Protein AF-A0A350W463-F1 (afdb_monomer)

Structure (mmCIF, N/CA/C/O backbone):
data_AF-A0A350W463-F1
#
_entry.id   AF-A0A350W463-F1
#
loop_
_atom_site.group_PDB
_atom_site.id
_atom_site.type_symbol
_atom_site.label_atom_id
_atom_site.label_alt_id
_atom_site.label_comp_id
_atom_site.label_asym_id
_atom_site.label_entity_id
_atom_site.label_seq_id
_atom_site.pdbx_PDB_ins_code
_atom_site.Cartn_x
_atom_site.Cartn_y
_atom_site.Cartn_z
_atom_site.occupancy
_atom_site.B_iso_or_equiv
_atom_site.auth_seq_id
_atom_site.auth_comp_id
_atom_site.auth_asym_id
_atom_site.auth_atom_id
_atom_site.pdbx_PDB_model_num
ATOM 1 N N . MET A 1 1 ? 9.631 -6.126 -35.928 1.00 53.59 1 MET A N 1
ATOM 2 C CA . MET A 1 1 ? 10.387 -6.305 -34.656 1.00 53.59 1 MET A CA 1
ATOM 3 C C . MET A 1 1 ? 10.051 -5.297 -33.537 1.00 53.59 1 MET A C 1
ATOM 5 O O . MET A 1 1 ? 10.215 -5.651 -32.375 1.00 53.59 1 MET A O 1
ATOM 9 N N . LYS A 1 2 ? 9.559 -4.076 -33.828 1.00 54.28 2 LYS A N 1
ATOM 10 C CA . LYS A 1 2 ? 9.223 -3.052 -32.805 1.00 54.28 2 LYS A CA 1
ATOM 11 C C . LYS A 1 2 ? 7.975 -3.378 -31.958 1.00 54.28 2 LYS A C 1
ATOM 13 O O . LYS A 1 2 ? 7.965 -3.090 -30.768 1.00 54.28 2 LYS A O 1
ATOM 18 N N . PHE A 1 3 ? 6.987 -4.074 -32.527 1.00 59.56 3 PHE A N 1
ATOM 19 C CA . PHE A 1 3 ? 5.720 -4.408 -31.855 1.00 59.56 3 PHE A CA 1
ATOM 20 C C . PHE A 1 3 ? 5.903 -5.269 -30.588 1.00 59.56 3 PHE A C 1
ATOM 22 O O . PHE A 1 3 ? 5.346 -4.968 -29.538 1.00 59.56 3 PHE A O 1
ATOM 29 N N . LYS A 1 4 ? 6.794 -6.276 -30.633 1.00 61.56 4 LYS A N 1
ATOM 30 C CA . LYS A 1 4 ? 7.110 -7.138 -29.474 1.00 61.56 4 LYS A CA 1
ATOM 31 C C . LYS A 1 4 ? 7.762 -6.375 -28.306 1.00 61.56 4 LYS A C 1
ATOM 33 O O . LYS A 1 4 ? 7.602 -6.783 -27.160 1.00 61.56 4 LYS A O 1
ATOM 38 N N . LYS A 1 5 ? 8.484 -5.275 -28.576 1.00 66.38 5 LYS A N 1
ATOM 39 C CA . LYS A 1 5 ? 9.151 -4.464 -27.537 1.00 66.38 5 LYS A CA 1
ATOM 40 C C . LYS A 1 5 ? 8.174 -3.582 -26.751 1.00 66.38 5 LYS A C 1
ATOM 42 O O . LYS A 1 5 ? 8.445 -3.314 -25.590 1.00 66.38 5 LYS A O 1
ATOM 47 N N . ILE A 1 6 ? 7.057 -3.179 -27.361 1.00 74.06 6 ILE A N 1
ATOM 48 C CA . ILE A 1 6 ? 6.005 -2.362 -26.727 1.00 74.06 6 ILE A CA 1
ATOM 49 C C . ILE A 1 6 ? 4.960 -3.254 -26.046 1.00 74.06 6 ILE A C 1
ATOM 51 O O . ILE A 1 6 ? 4.508 -2.953 -24.945 1.00 74.06 6 ILE A O 1
ATOM 55 N N . LEU A 1 7 ? 4.638 -4.399 -26.656 1.00 80.06 7 LEU A N 1
ATOM 56 C CA . LEU A 1 7 ? 3.641 -5.335 -26.135 1.00 80.06 7 LEU A CA 1
ATOM 57 C C . LEU A 1 7 ? 3.996 -5.861 -24.735 1.00 80.06 7 LEU A C 1
ATOM 59 O O . LEU A 1 7 ? 3.122 -6.002 -23.886 1.00 80.06 7 LEU A O 1
ATOM 63 N N . LYS A 1 8 ? 5.284 -6.114 -24.470 1.00 81.19 8 LYS A N 1
ATOM 64 C CA . LYS A 1 8 ? 5.739 -6.613 -23.167 1.00 81.19 8 LYS A CA 1
ATOM 65 C C . LYS A 1 8 ? 5.450 -5.619 -22.023 1.00 81.19 8 LYS A C 1
ATOM 67 O O . LYS A 1 8 ? 4.806 -6.042 -21.069 1.00 81.19 8 LYS A O 1
ATOM 72 N N . PRO A 1 9 ? 5.877 -4.340 -22.076 1.00 83.12 9 PRO A N 1
ATOM 73 C CA . PRO A 1 9 ? 5.477 -3.334 -21.094 1.00 83.12 9 PRO A CA 1
ATOM 74 C C . PRO A 1 9 ? 3.967 -3.247 -20.890 1.00 83.12 9 PRO A C 1
ATOM 76 O O . PRO A 1 9 ? 3.518 -3.268 -19.751 1.00 83.12 9 PRO A O 1
ATOM 79 N N . VAL A 1 10 ? 3.188 -3.222 -21.976 1.00 85.94 10 VAL A N 1
ATOM 80 C CA . VAL A 1 10 ? 1.722 -3.114 -21.910 1.00 85.94 10 VAL A CA 1
ATOM 81 C C . VAL A 1 10 ? 1.110 -4.273 -21.121 1.00 85.94 10 VAL A C 1
ATOM 83 O O . VAL A 1 10 ? 0.356 -4.033 -20.183 1.00 85.94 10 VAL A O 1
ATOM 86 N N . ILE A 1 11 ? 1.483 -5.516 -21.440 1.00 88.19 11 ILE A N 1
ATOM 87 C CA . ILE A 1 11 ? 0.997 -6.699 -20.713 1.00 88.19 11 ILE A CA 1
ATOM 88 C C . ILE A 1 11 ? 1.392 -6.622 -19.236 1.00 88.19 11 ILE A C 1
ATOM 90 O O . ILE A 1 11 ? 0.573 -6.905 -18.370 1.00 88.19 11 ILE A O 1
ATOM 94 N N . VAL A 1 12 ? 2.624 -6.204 -18.933 1.00 87.56 12 VAL A N 1
ATOM 95 C CA . VAL A 1 12 ? 3.088 -6.082 -17.544 1.00 87.56 12 VAL A CA 1
ATOM 96 C C . VAL A 1 12 ? 2.267 -5.053 -16.776 1.00 87.56 12 VAL A C 1
ATOM 98 O O . VAL A 1 12 ? 1.846 -5.354 -15.665 1.00 87.56 12 VAL A O 1
ATOM 101 N N . TYR A 1 13 ? 1.996 -3.880 -17.353 1.00 88.00 13 TYR A N 1
ATOM 102 C CA . TYR A 1 13 ? 1.162 -2.876 -16.693 1.00 88.00 13 TYR A CA 1
ATOM 103 C C . TYR A 1 13 ? -0.266 -3.374 -16.476 1.00 88.00 13 TYR A C 1
ATOM 105 O O . TYR A 1 13 ? -0.760 -3.246 -15.363 1.00 88.00 13 TYR A O 1
ATOM 113 N N . ILE A 1 14 ? -0.891 -4.017 -17.468 1.00 89.56 14 ILE A N 1
ATOM 114 C CA . ILE A 1 14 ? -2.235 -4.600 -17.312 1.00 89.56 14 ILE A CA 1
ATOM 115 C C . ILE A 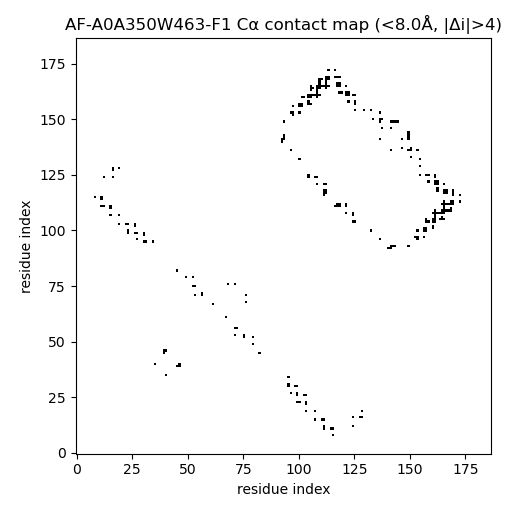1 14 ? -2.249 -5.637 -16.181 1.00 89.56 14 ILE A C 1
ATOM 117 O O . ILE A 1 14 ? -3.077 -5.550 -15.274 1.00 89.56 14 ILE A O 1
ATOM 121 N N . SER A 1 15 ? -1.306 -6.583 -16.186 1.00 88.56 15 SER A N 1
ATOM 122 C CA . SER A 1 15 ? -1.225 -7.624 -15.156 1.00 88.56 15 SER A CA 1
ATOM 123 C C . SER A 1 15 ? -0.967 -7.047 -13.764 1.00 88.56 15 SER A C 1
ATOM 125 O O . SER A 1 15 ? -1.572 -7.493 -12.793 1.00 88.56 15 SER A O 1
ATOM 127 N N . VAL A 1 16 ? -0.094 -6.043 -13.653 1.00 87.81 16 VAL A N 1
ATOM 128 C CA . VAL A 1 16 ? 0.221 -5.379 -12.380 1.00 87.81 16 VAL A CA 1
ATOM 129 C C . VAL A 1 16 ? -0.957 -4.545 -11.886 1.00 87.81 16 VAL A C 1
ATOM 131 O O . VAL A 1 16 ? -1.202 -4.521 -10.685 1.00 87.81 16 VAL A O 1
ATOM 134 N N . THR A 1 17 ? -1.727 -3.917 -12.775 1.00 86.31 17 THR A N 1
ATOM 135 C CA . THR A 1 17 ? -2.966 -3.222 -12.409 1.00 86.31 17 THR A CA 1
ATOM 136 C C . THR A 1 17 ? -3.995 -4.204 -11.856 1.00 86.31 17 THR A C 1
ATOM 138 O O . THR A 1 17 ? -4.508 -3.967 -10.766 1.00 86.31 17 THR A O 1
ATOM 141 N N . ILE A 1 18 ? -4.245 -5.330 -12.540 1.00 89.00 18 ILE A N 1
ATOM 142 C CA . ILE A 1 18 ? -5.157 -6.385 -12.055 1.00 89.00 18 ILE A CA 1
ATOM 143 C C . ILE A 1 18 ? -4.688 -6.909 -10.694 1.00 89.00 18 ILE A C 1
ATOM 145 O O . ILE A 1 18 ? -5.474 -6.980 -9.754 1.00 89.00 18 ILE A O 1
ATOM 149 N N . PHE A 1 19 ? -3.398 -7.219 -10.559 1.00 89.75 19 PHE A N 1
ATOM 150 C CA . PHE A 1 19 ? -2.819 -7.652 -9.288 1.00 89.75 19 PHE A CA 1
ATOM 151 C C . PHE A 1 19 ? -2.959 -6.587 -8.191 1.00 89.75 19 PHE A C 1
ATOM 153 O O . PHE A 1 19 ? -3.269 -6.918 -7.049 1.00 89.75 19 PHE A O 1
ATOM 160 N N . GLY A 1 20 ? -2.800 -5.309 -8.541 1.00 86.62 20 GLY A N 1
ATOM 161 C CA . GLY A 1 20 ? -2.970 -4.173 -7.643 1.00 86.62 20 GLY A CA 1
ATOM 162 C C . GLY A 1 20 ? -4.341 -4.135 -6.972 1.00 86.62 20 GLY A C 1
ATOM 163 O O . GLY A 1 20 ? -4.404 -3.854 -5.778 1.00 86.62 20 GLY A O 1
ATOM 164 N N . TYR A 1 21 ? -5.417 -4.496 -7.681 1.00 84.62 21 TYR A N 1
ATOM 165 C CA . TYR A 1 21 ? -6.760 -4.581 -7.092 1.00 84.62 21 TYR A CA 1
ATOM 166 C C . TYR A 1 21 ? -6.832 -5.588 -5.939 1.00 84.62 21 TYR A C 1
ATOM 168 O O . TYR A 1 21 ? -7.334 -5.256 -4.868 1.00 84.62 21 TYR A O 1
ATOM 176 N N . PHE A 1 22 ? -6.295 -6.795 -6.130 1.00 88.38 22 PHE A N 1
ATOM 177 C CA . PHE A 1 22 ? -6.261 -7.815 -5.076 1.00 88.38 22 PHE A CA 1
ATOM 178 C C . PHE A 1 22 ? -5.310 -7.426 -3.944 1.00 88.38 22 PHE A C 1
ATOM 180 O O . PHE A 1 22 ? -5.603 -7.636 -2.765 1.00 88.38 22 PHE A O 1
ATOM 187 N N . LEU A 1 23 ? -4.173 -6.830 -4.305 1.00 89.25 23 LEU A N 1
ATOM 188 C CA . LEU A 1 23 ? -3.148 -6.445 -3.352 1.00 89.25 23 LEU A CA 1
ATOM 189 C C . LEU A 1 23 ? -3.644 -5.364 -2.392 1.00 89.25 23 LEU A C 1
ATOM 191 O O . LEU A 1 23 ? -3.335 -5.453 -1.211 1.00 89.25 23 LEU A O 1
ATOM 195 N N . PHE A 1 24 ? -4.442 -4.404 -2.864 1.00 84.12 24 PHE A N 1
ATOM 196 C CA . PHE A 1 24 ? -5.035 -3.364 -2.022 1.00 84.12 24 PHE A CA 1
ATOM 197 C C . PHE A 1 24 ? -5.856 -3.936 -0.863 1.00 84.12 24 PHE A C 1
ATOM 199 O O . PHE A 1 24 ? -5.718 -3.484 0.271 1.00 84.12 24 PHE A O 1
ATOM 206 N N . SER A 1 25 ? -6.696 -4.941 -1.121 1.00 82.75 25 SER A N 1
ATOM 207 C CA . SER A 1 25 ? -7.478 -5.592 -0.063 1.00 82.75 25 SER A CA 1
ATOM 208 C C . SER A 1 25 ? -6.581 -6.341 0.923 1.00 82.75 25 SER A C 1
ATOM 210 O O . SER A 1 25 ? -6.798 -6.268 2.133 1.00 82.75 25 SER A O 1
ATOM 212 N N . ALA A 1 26 ? -5.551 -7.028 0.420 1.00 86.94 26 ALA A N 1
ATOM 213 C CA . ALA A 1 26 ? -4.617 -7.782 1.251 1.00 86.94 26 ALA A CA 1
ATOM 214 C C . ALA A 1 26 ? -3.762 -6.868 2.145 1.00 86.94 26 ALA A C 1
ATOM 216 O O . ALA A 1 26 ? -3.629 -7.122 3.342 1.00 86.94 26 ALA A O 1
ATOM 217 N N . THR A 1 27 ? -3.210 -5.784 1.595 1.00 87.69 27 THR A N 1
ATOM 218 C CA . THR A 1 27 ? -2.416 -4.807 2.355 1.00 87.69 27 THR A CA 1
ATOM 219 C C . THR A 1 27 ? -3.279 -4.049 3.349 1.00 87.69 27 THR A C 1
ATOM 221 O O . THR A 1 27 ? -2.844 -3.853 4.482 1.00 87.69 27 THR A O 1
ATOM 224 N N . TRP A 1 28 ? -4.511 -3.695 2.973 1.00 84.75 28 TRP A N 1
ATOM 225 C CA . TRP A 1 28 ? -5.471 -3.081 3.884 1.00 84.75 28 TRP A CA 1
ATOM 226 C C . TRP A 1 28 ? -5.762 -3.988 5.080 1.00 84.75 28 TRP A C 1
ATOM 228 O O . TRP A 1 28 ? -5.611 -3.556 6.224 1.00 84.75 28 TRP A O 1
ATOM 238 N N . GLY A 1 29 ? -6.116 -5.253 4.831 1.00 82.56 29 GLY A N 1
ATOM 239 C CA . GLY A 1 29 ? -6.389 -6.233 5.883 1.00 82.56 29 GLY A CA 1
ATOM 240 C C . GLY A 1 29 ? -5.173 -6.491 6.773 1.00 82.56 29 GLY A C 1
ATOM 241 O O . GLY A 1 29 ? -5.291 -6.461 7.997 1.00 82.56 29 GLY A O 1
ATOM 242 N N . GLY A 1 30 ? -3.992 -6.668 6.174 1.00 85.31 30 GLY A N 1
ATOM 243 C CA . GLY A 1 30 ? -2.751 -6.918 6.908 1.00 85.31 30 GLY A CA 1
ATOM 244 C C . GLY A 1 30 ? -2.326 -5.741 7.788 1.00 85.31 30 GLY A C 1
ATOM 245 O O . GLY A 1 30 ? -2.071 -5.919 8.977 1.00 85.31 30 GLY A O 1
ATOM 246 N N . ILE A 1 31 ? -2.287 -4.526 7.235 1.00 84.56 31 ILE A N 1
ATOM 247 C CA . ILE A 1 31 ? -1.849 -3.329 7.970 1.00 84.56 31 ILE A CA 1
ATOM 248 C C . ILE A 1 31 ? -2.868 -2.958 9.046 1.00 84.56 31 ILE A C 1
ATOM 250 O O . ILE A 1 31 ? -2.478 -2.697 10.184 1.00 84.56 31 ILE A O 1
ATOM 254 N N . SER A 1 32 ? -4.162 -3.003 8.726 1.00 80.25 32 SER A N 1
ATOM 255 C CA . SER A 1 32 ? -5.219 -2.782 9.717 1.00 80.25 32 SER A CA 1
ATOM 256 C C . SER A 1 32 ? -5.141 -3.813 10.840 1.00 80.25 32 SER A C 1
ATOM 258 O O . SER A 1 32 ? -5.154 -3.441 12.009 1.00 80.25 32 SER A O 1
ATOM 260 N N . GLY A 1 33 ? -4.968 -5.094 10.504 1.00 80.94 33 GLY A N 1
ATOM 261 C CA . GLY A 1 33 ? -4.834 -6.177 11.477 1.00 80.94 33 GLY A CA 1
ATOM 262 C C . GLY A 1 33 ? -3.654 -5.979 12.429 1.00 80.94 33 GLY A C 1
ATOM 263 O O . GLY A 1 33 ? -3.830 -6.064 13.642 1.00 80.94 33 GLY A O 1
ATOM 264 N N . ILE A 1 34 ? -2.473 -5.629 11.906 1.00 83.44 34 ILE A N 1
ATOM 265 C CA . ILE A 1 34 ? -1.276 -5.359 12.722 1.00 83.44 34 ILE A CA 1
ATOM 266 C C . ILE A 1 34 ? -1.499 -4.156 13.648 1.00 83.44 34 ILE A C 1
ATOM 268 O O . ILE A 1 34 ? -1.150 -4.202 14.831 1.00 83.44 34 ILE A O 1
ATOM 272 N N . ILE A 1 35 ? -2.085 -3.075 13.131 1.00 78.69 35 ILE A N 1
ATOM 273 C CA . ILE A 1 35 ? -2.303 -1.848 13.905 1.00 78.69 35 ILE A CA 1
ATOM 274 C C . ILE A 1 35 ? -3.360 -2.070 14.986 1.00 78.69 35 ILE A C 1
ATOM 276 O O . ILE A 1 35 ? -3.157 -1.651 16.127 1.00 78.69 35 ILE A O 1
ATOM 280 N N . PHE A 1 36 ? -4.448 -2.772 14.670 1.00 76.69 36 PHE A N 1
ATOM 281 C CA . PHE A 1 36 ? -5.466 -3.130 15.650 1.00 76.69 36 PHE A CA 1
ATOM 282 C C . PHE A 1 36 ? -4.924 -4.079 16.706 1.00 76.69 36 PHE A C 1
ATOM 284 O O . PHE A 1 36 ? -5.094 -3.791 17.888 1.00 76.69 36 PHE A O 1
ATOM 291 N N . ALA A 1 37 ? -4.199 -5.130 16.321 1.00 74.06 37 ALA A N 1
ATOM 292 C CA . ALA A 1 37 ? -3.551 -6.015 17.281 1.00 74.06 37 ALA A CA 1
ATOM 293 C C . ALA A 1 37 ? -2.647 -5.218 18.235 1.00 74.06 37 ALA A C 1
ATOM 295 O O . ALA A 1 37 ? -2.775 -5.345 19.446 1.00 74.06 37 ALA A O 1
ATOM 296 N N . SER A 1 38 ? -1.813 -4.313 17.717 1.00 75.62 38 SER A N 1
ATOM 297 C CA . SER A 1 38 ? -0.921 -3.482 18.537 1.00 75.62 38 SER A CA 1
ATOM 298 C C . SER A 1 38 ? -1.667 -2.507 19.462 1.00 75.62 38 SER A C 1
ATOM 300 O O . SER A 1 38 ? -1.309 -2.360 20.634 1.00 75.62 38 SER A O 1
ATOM 302 N N . LYS A 1 39 ? -2.725 -1.847 18.971 1.00 70.81 39 LYS A N 1
ATOM 303 C CA . LYS A 1 39 ? -3.467 -0.827 19.731 1.00 70.81 39 LYS A CA 1
ATOM 304 C C . LYS A 1 39 ? -4.394 -1.446 20.780 1.00 70.81 39 LYS A C 1
ATOM 306 O O . LYS A 1 39 ? -4.414 -0.986 21.918 1.00 70.81 39 LYS A O 1
ATOM 311 N N . PHE A 1 40 ? -5.115 -2.508 20.424 1.00 68.31 40 PHE A N 1
ATOM 312 C CA . PHE A 1 40 ? -6.015 -3.210 21.339 1.00 68.31 40 PHE A CA 1
ATOM 313 C C . PHE A 1 40 ? -5.269 -4.085 22.342 1.00 68.31 40 PHE A C 1
ATOM 315 O O . PHE A 1 40 ? -5.719 -4.203 23.478 1.00 68.31 40 PHE A O 1
ATOM 322 N N . HIS A 1 41 ? -4.105 -4.637 21.983 1.00 64.56 41 HIS A N 1
ATOM 323 C CA . HIS A 1 41 ? -3.294 -5.391 22.938 1.00 64.56 41 HIS A CA 1
ATOM 324 C C . HIS A 1 41 ? -2.751 -4.515 24.078 1.00 64.56 41 HIS A C 1
ATOM 326 O O . HIS A 1 41 ? -2.569 -4.987 25.194 1.00 64.56 41 HIS A O 1
ATOM 332 N N . ARG A 1 42 ? -2.511 -3.227 23.817 1.00 63.62 42 ARG A N 1
ATOM 333 C CA . ARG A 1 42 ? -1.996 -2.281 24.819 1.00 63.62 42 ARG A CA 1
ATOM 334 C C . ARG A 1 42 ? -3.082 -1.636 25.680 1.00 63.62 42 ARG A C 1
ATOM 336 O O . ARG A 1 42 ? -2.754 -1.034 26.699 1.00 63.62 42 ARG A O 1
ATOM 343 N N . ASN A 1 43 ? -4.353 -1.746 25.295 1.00 65.94 43 ASN A N 1
ATOM 344 C CA . ASN A 1 43 ? -5.459 -1.212 26.080 1.00 65.94 43 ASN A CA 1
ATOM 345 C C . ASN A 1 43 ? -5.908 -2.257 27.115 1.00 65.94 43 ASN A C 1
ATOM 347 O O . ASN A 1 43 ? -6.750 -3.112 26.841 1.00 65.94 43 ASN A O 1
ATOM 351 N N . SER A 1 44 ? -5.312 -2.188 28.309 1.00 67.50 44 SER A N 1
ATOM 352 C CA . SER A 1 44 ? -5.591 -3.120 29.409 1.00 67.50 44 SER A CA 1
ATOM 353 C C . SER A 1 44 ? -7.043 -3.054 29.897 1.00 67.50 44 SER A C 1
ATOM 355 O O . SER A 1 44 ? -7.559 -4.050 30.398 1.00 67.50 44 SER A O 1
ATOM 357 N N . GLU A 1 45 ? -7.718 -1.919 29.720 1.00 69.62 45 GLU A N 1
ATOM 358 C CA . GLU A 1 45 ? -9.127 -1.730 30.065 1.00 69.62 45 GLU A CA 1
ATOM 359 C C . GLU A 1 45 ? -10.033 -2.439 29.052 1.00 69.62 45 GLU A C 1
ATOM 361 O O . GLU A 1 45 ? -10.843 -3.276 29.442 1.00 69.62 45 GLU A O 1
ATOM 366 N N . TYR A 1 46 ? -9.785 -2.250 27.753 1.00 69.06 46 TYR A N 1
ATOM 367 C CA . TYR A 1 46 ? -10.463 -2.988 26.679 1.00 69.06 46 TYR A CA 1
ATOM 368 C C . TYR A 1 46 ? -10.259 -4.504 26.800 1.00 69.06 46 TYR A C 1
ATOM 370 O O . TYR A 1 46 ? -11.211 -5.274 26.676 1.00 69.06 46 TYR A O 1
ATOM 378 N N . GLN A 1 47 ? -9.034 -4.951 27.097 1.00 68.69 47 GLN A N 1
ATOM 379 C CA . GLN A 1 47 ? -8.757 -6.369 27.331 1.00 68.69 47 GLN A CA 1
ATOM 380 C C . GLN A 1 47 ? -9.510 -6.911 28.544 1.00 68.69 47 GLN A C 1
ATOM 382 O O . GLN A 1 47 ? -10.060 -8.005 28.465 1.00 68.69 47 GLN A O 1
ATOM 387 N N . LYS A 1 48 ? -9.563 -6.165 29.653 1.00 71.69 48 LYS A N 1
ATOM 388 C CA . LYS A 1 48 ? -10.311 -6.570 30.850 1.00 71.69 48 LYS A CA 1
ATOM 389 C C . LYS A 1 48 ? -11.812 -6.615 30.593 1.00 71.69 48 LYS A C 1
ATOM 391 O O . LYS A 1 48 ? -12.459 -7.549 31.058 1.00 71.69 48 LYS A O 1
ATOM 396 N N . GLU A 1 49 ? -12.366 -5.657 29.857 1.00 67.69 49 GLU A N 1
ATOM 397 C CA . GLU A 1 49 ? -13.793 -5.623 29.533 1.00 67.69 49 GLU A CA 1
ATOM 398 C C . GLU A 1 49 ? -14.199 -6.739 28.575 1.00 67.69 49 GLU A C 1
ATOM 400 O O . GLU A 1 49 ? -15.188 -7.426 28.836 1.00 67.69 49 GLU A O 1
ATOM 405 N N . ILE A 1 50 ? -13.407 -6.983 27.526 1.00 71.06 50 ILE A N 1
ATOM 406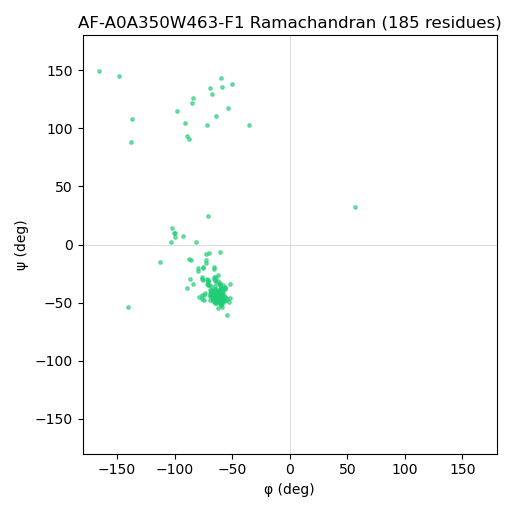 C CA . ILE A 1 50 ? -13.621 -8.117 26.624 1.00 71.06 50 ILE A CA 1
ATOM 407 C C . ILE A 1 50 ? -13.432 -9.434 27.366 1.00 71.06 50 ILE A C 1
ATOM 409 O O . ILE A 1 50 ? -14.281 -10.310 27.262 1.00 71.06 50 ILE A O 1
ATOM 413 N N . HIS A 1 51 ? -12.375 -9.577 28.164 1.00 69.50 51 HIS A N 1
ATOM 414 C CA . HIS A 1 51 ? -12.145 -10.797 28.931 1.00 69.50 51 HIS A CA 1
ATOM 415 C C . HIS A 1 51 ? -13.266 -11.044 29.946 1.00 69.50 51 HIS A C 1
ATOM 417 O O . HIS A 1 51 ? -13.707 -12.177 30.088 1.00 69.50 51 HIS A O 1
ATOM 423 N N . LYS A 1 52 ? -13.791 -10.005 30.607 1.00 68.88 52 LYS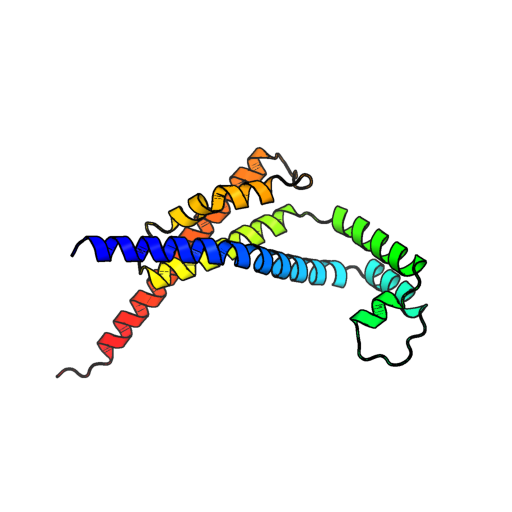 A N 1
ATOM 424 C CA . LYS A 1 52 ? -14.943 -10.115 31.515 1.00 68.88 52 LYS A CA 1
ATOM 425 C C . LYS A 1 52 ? -16.222 -10.508 30.771 1.00 68.88 52 LYS A C 1
ATOM 427 O O . LYS A 1 52 ? -16.976 -11.324 31.287 1.00 68.88 52 LYS A O 1
ATOM 432 N N . ALA A 1 53 ? -16.447 -9.951 29.581 1.00 66.00 53 ALA A N 1
ATOM 433 C CA . ALA A 1 53 ? -17.597 -10.263 28.734 1.00 66.00 53 ALA A CA 1
ATOM 434 C C . ALA A 1 53 ? -17.516 -11.672 28.116 1.00 66.00 53 ALA A C 1
ATOM 436 O O . ALA A 1 53 ? -18.530 -12.329 27.925 1.00 66.00 53 ALA A O 1
ATOM 437 N N . ILE A 1 54 ? -16.309 -12.157 27.832 1.00 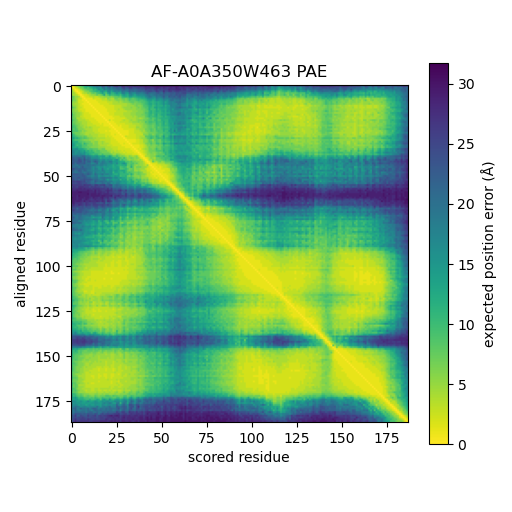68.25 54 ILE A N 1
ATOM 438 C CA . ILE A 1 54 ? -16.062 -13.505 27.313 1.00 68.25 54 ILE A CA 1
ATOM 439 C C . ILE A 1 54 ? -16.141 -14.530 28.449 1.00 68.25 54 ILE A C 1
ATOM 441 O O . ILE A 1 54 ? -16.808 -15.542 28.298 1.00 68.25 54 ILE A O 1
ATOM 445 N N . LYS A 1 55 ? -15.532 -14.261 29.609 1.00 65.12 55 LYS A N 1
ATOM 446 C CA . LYS A 1 55 ? -15.498 -15.175 30.764 1.00 65.12 55 LYS A CA 1
ATOM 447 C C . LYS A 1 55 ? -16.872 -15.419 31.403 1.00 65.12 55 LYS A C 1
ATOM 449 O O . LYS A 1 55 ? -17.030 -16.401 32.115 1.00 65.12 55 LYS A O 1
ATOM 454 N N . SER A 1 56 ? -17.858 -14.549 31.165 1.00 58.41 56 SER A N 1
ATOM 455 C CA . SER A 1 56 ? -19.254 -14.796 31.560 1.00 58.41 56 SER A CA 1
ATOM 456 C C . SER A 1 56 ? -19.959 -15.858 30.712 1.00 58.41 56 SER A C 1
ATOM 458 O O . SER A 1 56 ? -21.077 -16.240 31.040 1.00 58.41 56 SER A O 1
ATOM 460 N N . VAL A 1 57 ? -19.333 -16.321 29.630 1.00 62.25 57 VAL A N 1
ATOM 461 C CA . VAL A 1 57 ? -19.804 -17.450 28.831 1.00 62.25 57 VAL A CA 1
ATOM 462 C C . VAL A 1 57 ? -19.027 -18.680 29.303 1.00 62.25 57 VAL A C 1
ATOM 464 O O . VAL A 1 57 ? -17.802 -18.716 29.186 1.00 62.25 57 VAL A O 1
ATOM 467 N N . GLU A 1 58 ? -19.709 -19.665 29.893 1.00 59.03 58 GLU A N 1
ATOM 468 C CA . GLU A 1 58 ? -19.096 -20.966 30.185 1.00 59.03 58 GLU A CA 1
ATOM 469 C C . GLU A 1 58 ? -18.723 -21.630 28.856 1.00 59.03 58 GLU A C 1
ATOM 471 O O . GLU A 1 58 ? -19.587 -21.989 28.056 1.00 59.03 58 GLU A O 1
ATOM 476 N N . TYR A 1 59 ? -17.423 -21.742 28.585 1.00 58.06 59 TYR A N 1
ATOM 477 C CA . TYR A 1 59 ? -16.929 -22.421 27.395 1.00 58.06 59 TYR A CA 1
ATOM 478 C C . TYR A 1 59 ? -16.683 -23.890 27.719 1.00 58.06 59 TYR A C 1
ATOM 480 O O . TYR A 1 59 ? -15.688 -24.229 28.356 1.00 58.06 59 TYR A O 1
ATOM 488 N N . GLU A 1 60 ? -17.576 -24.762 27.256 1.00 52.75 60 GLU A N 1
ATOM 489 C CA . GLU A 1 60 ? -17.224 -26.162 27.023 1.00 52.75 60 GLU A CA 1
ATOM 490 C C . GLU A 1 60 ? -16.252 -26.233 25.835 1.00 52.75 60 GLU A C 1
ATOM 492 O O . GLU A 1 60 ? -16.463 -25.566 24.818 1.00 52.75 60 GLU A O 1
ATOM 497 N N . ASP A 1 61 ? -15.182 -27.018 25.996 1.00 52.59 61 ASP A N 1
ATOM 498 C CA . ASP A 1 61 ? -14.123 -27.300 25.017 1.00 52.59 61 ASP A CA 1
ATOM 499 C C . ASP A 1 61 ? -14.644 -27.363 23.571 1.00 52.59 61 ASP A C 1
ATOM 501 O O . ASP A 1 61 ? -15.225 -28.362 23.141 1.00 52.59 61 ASP A O 1
ATOM 505 N N . LEU A 1 62 ? -14.422 -26.310 22.777 1.00 50.16 62 LEU A N 1
ATOM 506 C CA . LEU A 1 62 ? -14.832 -26.294 21.373 1.00 50.16 62 LEU A CA 1
ATOM 507 C C . LEU A 1 62 ? -13.746 -25.697 20.478 1.00 50.16 62 LEU A C 1
ATOM 509 O O . LEU A 1 62 ? -13.530 -24.491 20.421 1.00 50.16 62 LEU A O 1
ATOM 513 N N . MET A 1 63 ? -13.116 -26.590 19.715 1.00 51.44 63 MET A N 1
ATOM 514 C CA . MET A 1 63 ? -12.053 -26.359 18.728 1.00 51.44 63 MET A CA 1
ATOM 515 C C . MET A 1 63 ? -12.502 -25.639 17.433 1.00 51.44 63 MET A C 1
ATOM 517 O O . MET A 1 63 ? -11.865 -25.799 16.395 1.00 51.44 63 MET A O 1
ATOM 521 N N . ASP A 1 64 ? -13.588 -24.859 17.443 1.00 57.97 64 ASP A N 1
ATOM 522 C CA . ASP A 1 64 ? -14.146 -24.259 16.217 1.00 57.97 64 ASP A CA 1
ATOM 523 C C . ASP A 1 64 ? -14.567 -22.789 16.451 1.00 57.97 64 ASP A C 1
ATOM 525 O O . ASP A 1 64 ? -15.711 -22.491 16.806 1.00 57.97 64 ASP A O 1
ATOM 529 N N . GLU A 1 65 ? -13.623 -21.852 16.263 1.00 56.06 65 GLU A N 1
ATOM 530 C CA . GLU A 1 65 ? -13.759 -20.406 16.560 1.00 56.06 65 GLU A CA 1
ATOM 531 C C . GLU A 1 65 ? -15.004 -19.755 15.936 1.00 56.06 65 GLU A C 1
ATOM 533 O O . GLU A 1 65 ? -15.622 -18.867 16.527 1.00 56.06 65 GLU A O 1
ATOM 538 N N . LYS A 1 66 ? -15.412 -20.203 14.744 1.00 53.44 66 LYS A N 1
ATOM 539 C CA . LYS A 1 66 ? -16.559 -19.621 14.036 1.00 53.44 66 LYS A CA 1
ATOM 540 C C . LYS A 1 66 ? -17.890 -19.980 14.703 1.00 53.44 66 LYS A C 1
ATOM 542 O O . LYS A 1 66 ? -18.791 -19.152 14.740 1.00 53.44 66 LYS A O 1
ATOM 547 N N . LYS A 1 67 ? -17.987 -21.180 15.286 1.00 58.22 67 LYS A N 1
ATOM 548 C CA . LYS A 1 67 ? -19.158 -21.617 16.064 1.00 58.22 67 LYS A CA 1
ATOM 549 C C . LYS A 1 67 ? -19.155 -21.052 17.483 1.00 58.22 67 LYS A C 1
ATOM 551 O O . LYS A 1 67 ? -20.207 -21.021 18.111 1.00 58.22 67 LYS A O 1
ATOM 556 N N . MET A 1 68 ? -18.001 -20.617 17.992 1.00 62.84 68 MET A N 1
ATOM 557 C CA . MET A 1 68 ? -17.908 -19.943 19.289 1.00 62.84 68 MET A CA 1
ATOM 558 C C . MET A 1 68 ? -18.626 -18.598 19.269 1.00 62.84 68 MET A C 1
ATOM 560 O O . MET A 1 68 ? -19.404 -18.334 20.178 1.00 62.84 68 MET A O 1
ATOM 564 N N . TRP A 1 69 ? -18.403 -17.772 18.239 1.00 68.44 69 TRP A N 1
ATOM 565 C CA . TRP A 1 69 ? -19.012 -16.441 18.179 1.00 68.44 69 TRP A CA 1
ATOM 566 C C . TRP A 1 69 ? -20.540 -16.507 18.140 1.00 68.44 69 TRP A C 1
ATOM 568 O O . TRP A 1 69 ? -21.195 -15.814 18.909 1.00 68.44 69 TRP A O 1
ATOM 578 N N . ASP A 1 70 ? -21.101 -17.418 17.343 1.00 68.81 70 ASP A N 1
ATOM 579 C CA . ASP A 1 70 ? -22.553 -17.610 17.235 1.00 68.81 70 ASP A CA 1
ATOM 580 C C . ASP A 1 70 ? -23.197 -18.122 18.540 1.00 68.81 70 ASP A C 1
ATOM 582 O O . ASP A 1 70 ? -24.396 -17.947 18.749 1.00 68.81 70 ASP A O 1
ATOM 586 N N . LYS A 1 71 ? -22.408 -18.732 19.436 1.00 66.94 71 LYS A N 1
ATOM 587 C CA . LYS A 1 71 ? -22.849 -19.191 20.765 1.00 66.94 71 LYS A CA 1
ATOM 588 C C . LYS A 1 71 ? -22.740 -18.121 21.852 1.00 66.94 71 LYS A C 1
ATOM 590 O O . LYS A 1 71 ? -23.277 -18.314 22.941 1.00 66.94 71 LYS A O 1
ATOM 595 N N . VAL A 1 72 ? -22.057 -17.007 21.589 1.00 70.44 72 VAL A N 1
ATOM 596 C CA . VAL A 1 72 ? -22.002 -15.883 22.528 1.00 70.44 72 VAL A CA 1
ATOM 597 C C . VAL A 1 72 ? -23.400 -15.257 22.613 1.00 70.44 72 VAL A C 1
ATOM 599 O O . VAL A 1 72 ? -23.965 -14.939 21.567 1.00 70.44 72 VAL A O 1
ATOM 602 N N . PRO A 1 73 ? -23.963 -15.034 23.816 1.00 78.88 73 PRO A N 1
ATOM 603 C CA . PRO A 1 73 ? -25.242 -14.348 23.979 1.00 78.88 73 PRO A CA 1
ATOM 604 C C . PRO A 1 73 ? -25.290 -13.025 23.210 1.00 78.88 73 PRO A C 1
ATOM 606 O O . PRO A 1 73 ? -24.329 -12.252 23.236 1.00 78.88 73 PRO A O 1
ATOM 609 N N . GLN A 1 74 ? -26.417 -12.742 22.553 1.00 80.06 74 GLN A N 1
ATOM 610 C CA . GLN A 1 74 ? -26.559 -11.575 21.678 1.00 80.06 74 GLN A CA 1
ATOM 611 C C . GLN A 1 74 ? -26.235 -10.253 22.397 1.00 80.06 74 GLN A C 1
ATOM 613 O O . GLN A 1 74 ? -25.549 -9.405 21.835 1.00 80.06 74 GLN A O 1
ATOM 618 N N . GLU A 1 75 ? -26.604 -10.113 23.674 1.00 78.12 75 GLU A N 1
ATOM 619 C CA . GLU A 1 75 ? -26.256 -8.945 24.500 1.00 78.12 75 GLU A CA 1
ATOM 620 C C . GLU A 1 75 ? -24.738 -8.734 24.637 1.00 78.12 75 GLU A C 1
ATOM 622 O O . GLU A 1 75 ? -24.246 -7.603 24.622 1.00 78.12 75 GLU A O 1
ATOM 627 N N . ILE A 1 76 ? -23.968 -9.821 24.744 1.00 77.25 76 ILE A N 1
ATOM 628 C CA . ILE A 1 76 ? -22.505 -9.771 24.836 1.00 77.25 76 ILE A CA 1
ATOM 629 C C . ILE A 1 76 ? -21.910 -9.430 23.470 1.00 77.25 76 ILE A C 1
ATOM 631 O O . ILE A 1 76 ? -21.008 -8.592 23.397 1.00 77.25 76 ILE A O 1
ATOM 635 N N . GLN A 1 77 ? -22.436 -10.010 22.386 1.00 77.56 77 GLN A N 1
ATOM 636 C CA . GLN A 1 77 ? -22.019 -9.655 21.027 1.00 77.56 77 GLN A CA 1
ATOM 637 C C . GLN A 1 77 ? -22.267 -8.170 20.738 1.00 77.56 77 GLN A C 1
ATOM 639 O O . GLN A 1 77 ? -21.386 -7.487 20.214 1.00 77.56 77 GLN A O 1
ATOM 644 N N . GLU A 1 78 ? -23.432 -7.646 21.117 1.00 82.94 78 GLU A N 1
ATOM 645 C CA . GLU A 1 78 ? -23.790 -6.236 20.959 1.00 82.94 78 GLU A CA 1
ATOM 646 C C . GLU A 1 78 ? -22.893 -5.329 21.805 1.00 82.94 78 GLU A C 1
ATOM 648 O O . GLU A 1 78 ? -22.410 -4.306 21.309 1.00 82.94 78 GLU A O 1
ATOM 653 N N . LYS A 1 79 ? -22.588 -5.725 23.046 1.00 77.75 79 LYS A N 1
ATOM 654 C CA . LYS A 1 79 ? -21.667 -4.991 23.922 1.00 77.75 79 LYS A CA 1
ATOM 655 C C . LYS A 1 79 ? -20.244 -4.953 23.364 1.00 77.75 79 LYS A C 1
ATOM 657 O O . LYS A 1 79 ? -19.648 -3.877 23.312 1.00 77.75 79 LYS A O 1
ATOM 662 N N . ILE A 1 80 ? -19.715 -6.089 22.905 1.00 78.44 80 ILE A N 1
ATOM 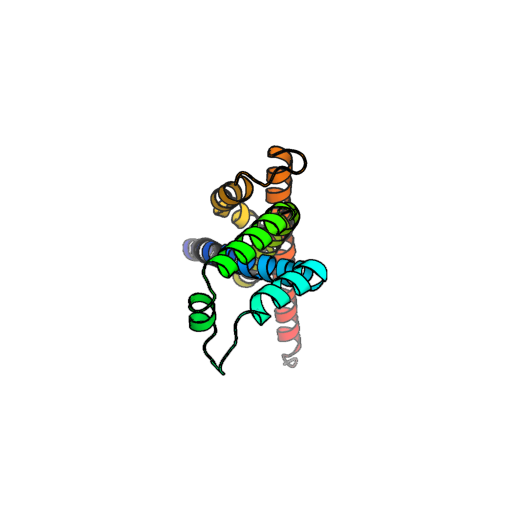663 C CA . ILE A 1 80 ? -18.399 -6.158 22.253 1.00 78.44 80 ILE A CA 1
ATOM 664 C C . ILE A 1 80 ? -18.419 -5.328 20.965 1.00 78.44 80 ILE A C 1
ATOM 666 O O . ILE A 1 80 ? -17.537 -4.499 20.768 1.00 78.44 80 ILE A O 1
ATOM 670 N N . SER A 1 81 ? -19.454 -5.458 20.130 1.00 78.69 81 SER A N 1
ATOM 671 C CA . SER A 1 81 ? -19.605 -4.676 18.895 1.00 78.69 81 SER A CA 1
ATOM 672 C C . SER A 1 81 ? -19.622 -3.171 19.167 1.00 78.69 81 SER A C 1
ATOM 674 O O . SER A 1 81 ? -18.969 -2.405 18.455 1.00 78.69 81 SER A O 1
ATOM 676 N N . LYS A 1 82 ? -20.323 -2.732 20.219 1.00 81.56 82 LYS A N 1
ATOM 677 C CA . LYS A 1 82 ? -20.365 -1.330 20.646 1.00 81.56 82 LYS A CA 1
ATOM 678 C C . LYS A 1 82 ? -18.986 -0.844 21.098 1.0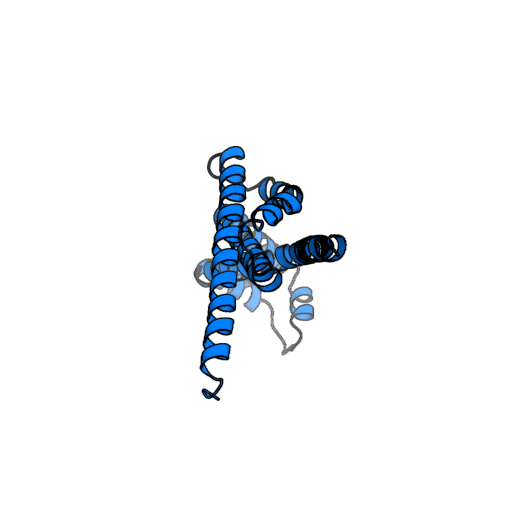0 81.56 82 LYS A C 1
ATOM 680 O O . LYS A 1 82 ? -18.510 0.158 20.566 1.00 81.56 82 LYS A O 1
ATOM 685 N N . LEU A 1 83 ? -18.314 -1.589 21.979 1.00 76.31 83 LEU A N 1
ATOM 686 C CA . LEU A 1 83 ? -16.959 -1.272 22.451 1.00 76.31 83 LEU A CA 1
ATOM 687 C C . LEU A 1 83 ? -15.945 -1.219 21.300 1.00 76.31 83 LEU A C 1
ATOM 689 O O . LEU A 1 83 ? -15.123 -0.302 21.224 1.00 76.31 83 LEU A O 1
ATOM 693 N N . THR A 1 84 ? -16.007 -2.170 20.366 1.00 75.62 84 THR A N 1
ATOM 694 C CA . THR A 1 84 ? -15.147 -2.187 19.179 1.00 75.62 84 THR A CA 1
ATOM 695 C C . THR A 1 84 ? -15.442 -0.992 18.273 1.00 75.62 84 THR A C 1
ATOM 697 O O . THR A 1 84 ? -14.505 -0.318 17.852 1.00 75.62 84 THR A O 1
ATOM 700 N N . LYS A 1 85 ? -16.714 -0.660 18.010 1.00 77.00 85 LYS A N 1
ATOM 701 C CA . LYS A 1 85 ? -17.096 0.518 17.207 1.00 77.00 85 LYS A CA 1
ATOM 702 C C . LYS A 1 85 ? -16.620 1.828 17.833 1.00 77.00 85 LYS A C 1
ATOM 704 O O . LYS A 1 85 ? -16.107 2.682 17.114 1.00 77.00 85 LYS A O 1
ATOM 709 N N . GLU A 1 86 ? -16.765 1.995 19.143 1.00 78.25 86 GLU A N 1
ATOM 710 C CA . GLU A 1 86 ? -16.307 3.193 19.861 1.00 78.25 86 GLU A CA 1
ATOM 711 C C . GLU A 1 86 ? -14.786 3.351 19.769 1.00 78.25 86 GLU A C 1
ATOM 713 O O . GLU A 1 86 ? -14.287 4.423 19.421 1.00 78.25 86 GLU A O 1
ATOM 718 N N . ASN A 1 87 ? -14.039 2.262 19.955 1.00 73.00 87 ASN A N 1
ATOM 719 C CA . ASN A 1 87 ? -12.589 2.295 19.799 1.00 73.00 87 ASN A CA 1
ATOM 720 C C . ASN A 1 87 ? -12.145 2.504 18.341 1.00 73.00 87 ASN A C 1
ATOM 722 O O . ASN A 1 87 ? -11.156 3.199 18.107 1.00 73.00 87 ASN A O 1
ATOM 726 N N . LEU A 1 88 ? -12.860 1.947 17.357 1.00 72.88 88 LEU A N 1
ATOM 727 C CA . LEU A 1 88 ? -12.592 2.160 15.929 1.00 72.88 88 LEU A CA 1
ATOM 728 C C . LEU A 1 88 ? -12.828 3.617 15.509 1.00 72.88 88 LEU A C 1
ATOM 730 O O . LEU A 1 88 ? -12.060 4.145 14.707 1.00 72.88 88 LEU A O 1
ATOM 734 N N . LYS A 1 89 ? -13.826 4.296 16.085 1.00 71.69 89 LYS A N 1
ATOM 735 C CA . LYS A 1 89 ? -14.032 5.742 15.882 1.00 71.69 89 LYS A CA 1
ATOM 736 C C . LYS A 1 89 ? -12.875 6.579 16.435 1.00 71.69 89 LYS A C 1
ATOM 738 O O . LYS A 1 89 ? -12.538 7.607 15.864 1.00 71.69 89 LYS A O 1
ATOM 743 N N . ALA A 1 90 ? -12.233 6.122 17.510 1.00 70.31 90 ALA A N 1
ATOM 744 C CA . ALA A 1 90 ? -11.059 6.772 18.095 1.00 70.31 90 ALA A CA 1
ATOM 745 C C . ALA A 1 90 ? -9.736 6.428 17.374 1.00 70.31 90 ALA A C 1
ATOM 747 O O . ALA A 1 90 ? -8.645 6.823 17.807 1.00 70.31 90 ALA A O 1
ATOM 748 N N . VAL A 1 91 ? -9.772 5.632 16.301 1.00 73.81 91 VAL A N 1
ATOM 749 C CA . VAL A 1 91 ? -8.583 5.330 15.500 1.00 73.81 91 VAL A CA 1
ATOM 750 C C . VAL A 1 91 ? -8.359 6.442 14.491 1.00 73.81 91 VAL A C 1
ATOM 752 O O . VAL A 1 91 ? -9.225 6.768 13.693 1.00 73.81 91 VAL A O 1
ATOM 755 N N . ASN A 1 92 ? -7.150 7.004 14.500 1.00 75.25 92 ASN A N 1
ATOM 756 C CA . ASN A 1 92 ? -6.714 7.836 13.396 1.00 75.25 92 ASN A CA 1
ATOM 757 C C . ASN A 1 92 ? -6.433 6.928 12.192 1.00 75.25 92 ASN A C 1
ATOM 759 O O . ASN A 1 92 ? -5.410 6.242 12.145 1.00 75.25 92 ASN A O 1
ATOM 763 N N . TRP A 1 93 ? -7.359 6.910 11.239 1.00 75.81 93 TRP A N 1
ATOM 764 C CA . TRP A 1 93 ? -7.272 6.082 10.040 1.00 75.81 93 TRP A CA 1
ATOM 765 C C . TRP A 1 93 ? -6.273 6.620 9.012 1.00 75.81 93 TRP A C 1
ATOM 767 O O . TRP A 1 93 ? -5.778 5.863 8.178 1.00 75.81 93 TRP A O 1
ATOM 777 N N . PHE A 1 94 ? -5.914 7.904 9.082 1.00 77.56 94 PHE A N 1
ATOM 778 C CA . PHE A 1 94 ? -5.058 8.542 8.084 1.00 77.56 94 PHE A CA 1
ATOM 779 C C . PHE A 1 94 ? -3.667 7.880 7.946 1.00 77.56 94 PHE A C 1
ATOM 781 O O . PHE A 1 94 ? -3.301 7.517 6.823 1.00 77.56 94 PHE A O 1
ATOM 788 N N . PRO A 1 95 ? -2.909 7.607 9.031 1.00 79.88 95 PRO A N 1
ATOM 789 C CA . PRO A 1 95 ? -1.661 6.848 8.944 1.00 79.88 95 PRO A CA 1
ATOM 790 C C . PRO A 1 95 ? -1.841 5.432 8.384 1.00 79.88 95 PRO A C 1
ATOM 792 O O . PRO A 1 95 ? -0.996 4.970 7.622 1.00 79.88 95 PRO A O 1
ATOM 795 N N . ILE A 1 96 ? -2.947 4.755 8.718 1.00 81.31 96 ILE A N 1
ATOM 796 C CA . ILE A 1 96 ? -3.259 3.401 8.229 1.00 81.31 96 ILE A CA 1
ATOM 797 C C . ILE A 1 96 ? -3.440 3.424 6.707 1.00 81.31 96 ILE A C 1
ATOM 799 O O . ILE A 1 96 ? -2.872 2.592 5.996 1.00 81.31 96 ILE A O 1
ATOM 803 N N . HIS A 1 97 ? -4.163 4.418 6.190 1.00 80.25 97 HIS A N 1
ATOM 804 C CA . HIS A 1 97 ? -4.335 4.623 4.753 1.00 80.25 97 HIS A CA 1
ATOM 805 C C . HIS A 1 97 ? -3.040 4.978 4.040 1.00 80.25 97 HIS A C 1
ATOM 807 O O . HIS A 1 97 ? -2.774 4.429 2.970 1.00 80.25 97 HIS A O 1
ATOM 813 N N . LEU A 1 98 ? -2.234 5.881 4.601 1.00 85.00 98 LEU A N 1
ATOM 814 C CA . LEU A 1 98 ? -0.943 6.232 4.012 1.00 85.00 98 LEU A CA 1
ATOM 815 C C . LEU A 1 98 ? -0.012 5.024 3.964 1.00 85.00 98 LEU A C 1
ATOM 817 O O . LEU A 1 98 ? 0.571 4.764 2.917 1.00 85.00 98 LEU A O 1
ATOM 821 N N . LEU A 1 99 ? 0.077 4.250 5.047 1.00 87.25 99 LEU A N 1
ATOM 822 C CA . LEU A 1 99 ? 0.879 3.027 5.091 1.00 87.25 99 LEU A CA 1
ATOM 823 C C . LEU A 1 99 ? 0.363 1.975 4.111 1.00 87.25 99 LEU A C 1
ATOM 825 O O . LEU A 1 99 ? 1.163 1.344 3.424 1.00 87.25 99 LEU A O 1
ATOM 829 N N . THR A 1 100 ? -0.956 1.814 3.996 1.00 87.81 100 THR A N 1
ATOM 830 C CA . THR A 1 100 ? -1.549 0.870 3.040 1.00 87.81 100 THR A CA 1
ATOM 831 C C . THR A 1 100 ? -1.263 1.272 1.604 1.00 87.81 100 THR A C 1
ATOM 833 O O . THR A 1 100 ? -0.821 0.440 0.809 1.00 87.81 100 THR A O 1
ATOM 836 N N . ASN A 1 101 ? -1.449 2.548 1.272 1.00 88.31 101 ASN A N 1
ATOM 837 C CA . ASN A 1 101 ? 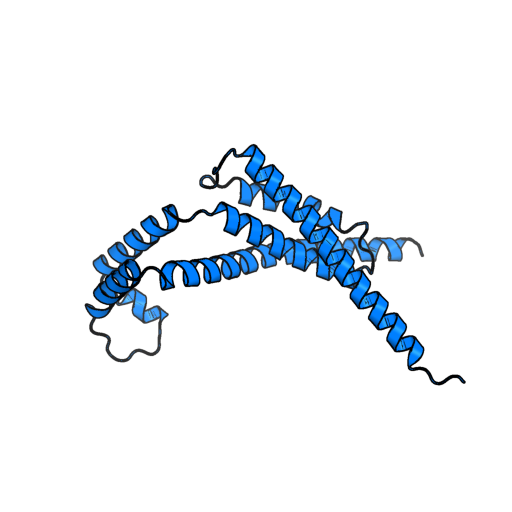-1.095 3.081 -0.037 1.00 88.31 101 ASN A CA 1
ATOM 838 C C . ASN A 1 101 ? 0.396 2.888 -0.312 1.00 88.31 101 ASN A C 1
ATOM 840 O O . ASN A 1 101 ? 0.762 2.264 -1.305 1.00 88.31 101 ASN A O 1
ATOM 844 N N . PHE A 1 102 ? 1.255 3.349 0.594 1.00 91.19 102 PHE A N 1
ATOM 845 C CA . PHE A 1 102 ? 2.699 3.234 0.456 1.00 91.19 102 PHE A CA 1
ATOM 846 C C . PHE A 1 102 ? 3.137 1.777 0.267 1.00 91.19 102 PHE A C 1
ATOM 848 O O . PHE A 1 102 ? 3.855 1.478 -0.681 1.00 91.19 102 PHE A O 1
ATOM 855 N N . GLY A 1 103 ? 2.657 0.853 1.103 1.00 91.19 103 GLY A N 1
ATOM 856 C CA . GLY A 1 103 ? 3.000 -0.569 1.032 1.00 91.19 103 GLY A CA 1
ATOM 857 C C . GLY A 1 103 ? 2.531 -1.236 -0.261 1.00 91.19 103 GLY A C 1
ATOM 858 O O . GLY A 1 103 ? 3.307 -1.933 -0.914 1.00 91.19 103 GLY A O 1
ATOM 859 N N . THR A 1 104 ? 1.292 -0.973 -0.682 1.00 92.56 104 THR A N 1
ATOM 860 C CA . THR A 1 104 ? 0.738 -1.514 -1.936 1.00 92.56 104 THR A CA 1
ATOM 861 C C . THR A 1 104 ? 1.572 -1.062 -3.127 1.00 92.56 104 THR A C 1
ATOM 863 O O . THR A 1 104 ? 2.048 -1.877 -3.917 1.00 92.56 104 THR A O 1
ATOM 866 N N . PHE A 1 105 ? 1.815 0.241 -3.232 1.00 94.38 105 PHE A N 1
ATOM 867 C CA . PHE A 1 105 ? 2.559 0.813 -4.344 1.00 94.38 105 PHE A CA 1
ATOM 868 C C . PHE A 1 105 ? 4.059 0.496 -4.296 1.00 94.38 105 PHE A C 1
ATOM 870 O O . PHE A 1 105 ? 4.669 0.326 -5.350 1.00 94.38 105 PHE A O 1
ATOM 877 N N . ALA A 1 106 ? 4.645 0.310 -3.112 1.00 94.75 106 ALA A N 1
ATOM 878 C CA . ALA A 1 106 ? 6.005 -0.202 -2.964 1.00 94.75 106 ALA A CA 1
ATOM 879 C C . ALA A 1 106 ? 6.145 -1.602 -3.582 1.00 94.75 106 ALA A C 1
ATOM 881 O O . ALA A 1 106 ? 7.050 -1.837 -4.384 1.00 94.75 106 ALA A O 1
ATOM 882 N N . ILE A 1 107 ? 5.217 -2.516 -3.279 1.00 94.50 107 ILE A N 1
ATOM 883 C CA . ILE A 1 107 ? 5.211 -3.877 -3.838 1.00 94.50 107 ILE A CA 1
ATOM 884 C C . ILE A 1 107 ? 5.017 -3.837 -5.360 1.00 94.50 107 ILE A C 1
ATOM 886 O O . ILE A 1 107 ? 5.772 -4.478 -6.094 1.00 94.50 107 ILE A O 1
ATOM 890 N N . LEU A 1 108 ? 4.050 -3.058 -5.857 1.00 93.81 108 LEU A N 1
ATOM 891 C CA . LEU A 1 108 ? 3.800 -2.935 -7.299 1.00 93.81 108 LEU A CA 1
ATOM 892 C C . LEU A 1 108 ? 5.005 -2.340 -8.040 1.00 93.81 108 LEU A C 1
ATOM 894 O O . LEU A 1 108 ? 5.417 -2.869 -9.075 1.00 93.81 108 LEU A O 1
ATOM 898 N N . GLY A 1 109 ? 5.603 -1.279 -7.491 1.00 93.12 109 GLY A N 1
ATOM 899 C CA . GLY A 1 109 ? 6.818 -0.671 -8.024 1.00 93.12 109 GLY A CA 1
ATOM 900 C C . GLY A 1 109 ? 7.974 -1.664 -8.064 1.00 93.12 109 GLY A C 1
ATOM 901 O O . GLY A 1 109 ? 8.631 -1.804 -9.096 1.00 93.12 109 GLY A O 1
ATOM 902 N N . PHE A 1 110 ? 8.170 -2.428 -6.988 1.00 93.81 110 PHE A N 1
ATOM 903 C CA . PHE A 1 110 ? 9.197 -3.463 -6.923 1.00 93.81 110 PHE A CA 1
ATOM 904 C C . PHE A 1 110 ? 9.011 -4.534 -8.011 1.00 93.81 110 PHE A C 1
ATOM 906 O O . PHE A 1 110 ? 9.953 -4.855 -8.741 1.00 93.81 110 PHE A O 1
ATOM 913 N N . ILE A 1 111 ? 7.790 -5.051 -8.180 1.00 92.12 111 ILE A N 1
ATOM 914 C CA . ILE A 1 111 ? 7.466 -6.053 -9.208 1.00 92.12 111 ILE A CA 1
ATOM 915 C C . ILE A 1 111 ? 7.742 -5.502 -10.613 1.00 92.12 111 ILE A C 1
ATOM 917 O O . ILE A 1 111 ? 8.397 -6.168 -11.422 1.00 92.12 111 ILE A O 1
ATOM 921 N N . VAL A 1 112 ? 7.303 -4.275 -10.906 1.00 90.88 112 VAL A N 1
ATOM 922 C CA . VAL A 1 112 ? 7.527 -3.648 -12.217 1.00 90.88 112 VAL A CA 1
ATOM 923 C C . VAL A 1 112 ? 9.010 -3.429 -12.492 1.00 90.88 112 VAL A C 1
ATOM 925 O O . VAL A 1 112 ? 9.486 -3.827 -13.560 1.00 90.88 112 VAL A O 1
ATOM 928 N N . GLY A 1 113 ? 9.762 -2.902 -11.524 1.00 88.00 113 GLY A N 1
ATOM 929 C CA . GLY A 1 113 ? 11.210 -2.726 -11.645 1.00 88.00 113 GLY A CA 1
ATOM 930 C C . GLY A 1 113 ? 11.939 -4.046 -11.910 1.00 88.00 113 GLY A C 1
ATOM 931 O O . GLY A 1 113 ? 12.837 -4.111 -12.757 1.00 88.00 113 GLY A O 1
ATOM 932 N N . LEU A 1 114 ? 11.505 -5.140 -11.270 1.00 89.19 114 LEU A N 1
ATOM 933 C CA . LEU A 1 114 ? 12.049 -6.471 -11.531 1.00 89.19 114 LEU A CA 1
ATOM 934 C C . LEU A 1 114 ? 11.715 -6.966 -12.945 1.00 89.19 114 LEU A C 1
ATOM 936 O O . LEU A 1 114 ? 12.595 -7.504 -13.626 1.00 89.19 114 LEU A O 1
ATOM 940 N N . ILE A 1 115 ? 10.469 -6.849 -13.402 1.00 88.19 115 ILE A N 1
ATOM 941 C CA . ILE A 1 115 ? 10.033 -7.450 -14.674 1.00 88.19 115 ILE A CA 1
ATOM 942 C C . ILE A 1 115 ? 10.526 -6.641 -15.881 1.00 88.19 115 ILE A C 1
ATOM 944 O O . ILE A 1 115 ? 11.063 -7.223 -16.839 1.00 88.19 115 ILE A O 1
ATOM 948 N N . LEU A 1 116 ? 10.364 -5.315 -15.838 1.00 86.69 116 LEU A N 1
ATOM 949 C CA . LEU A 1 116 ? 10.717 -4.419 -16.940 1.00 86.69 116 LEU A CA 1
ATOM 950 C C . LEU A 1 116 ? 12.210 -4.115 -17.000 1.00 86.69 116 LEU A C 1
ATOM 952 O O . LEU A 1 116 ? 12.709 -3.840 -18.090 1.00 86.69 116 LEU A O 1
ATOM 956 N N . LYS A 1 117 ? 12.935 -4.256 -15.880 1.00 84.94 117 LYS A N 1
ATOM 957 C CA . LYS A 1 117 ? 14.345 -3.846 -15.763 1.00 84.94 117 LYS A CA 1
ATOM 958 C C . LYS A 1 117 ? 14.539 -2.363 -16.107 1.00 84.94 117 LYS A C 1
ATOM 960 O O . LYS A 1 117 ? 15.577 -1.982 -16.634 1.00 84.94 117 LYS A O 1
ATOM 965 N N . ASP A 1 118 ? 13.530 -1.556 -15.814 1.00 82.19 118 ASP A N 1
ATOM 966 C CA . ASP A 1 118 ? 13.525 -0.108 -15.964 1.00 82.19 118 ASP A CA 1
ATOM 967 C C . ASP A 1 118 ? 12.625 0.465 -14.863 1.00 82.19 118 ASP A C 1
ATOM 969 O O . ASP A 1 118 ? 11.637 -0.163 -14.477 1.00 82.19 118 ASP A O 1
ATOM 973 N N . TYR A 1 119 ? 12.986 1.630 -14.340 1.00 85.50 119 TYR A N 1
ATOM 974 C CA . TYR A 1 119 ? 12.258 2.332 -13.284 1.00 85.50 119 TYR A CA 1
ATOM 975 C C . TYR A 1 119 ? 11.620 3.635 -13.778 1.00 85.50 119 TYR A C 1
ATOM 977 O O . TYR A 1 119 ? 10.729 4.164 -13.113 1.00 85.50 119 TYR A O 1
ATOM 985 N N . ARG A 1 120 ? 12.026 4.149 -14.949 1.00 85.50 120 ARG A N 1
ATOM 986 C CA . ARG A 1 120 ? 11.624 5.480 -15.447 1.00 85.50 120 ARG A CA 1
ATOM 987 C C . ARG A 1 120 ? 10.118 5.604 -15.662 1.00 85.50 120 ARG A C 1
ATOM 989 O O . ARG A 1 120 ? 9.544 6.658 -15.429 1.00 85.50 120 ARG A O 1
ATOM 996 N N . PHE A 1 121 ? 9.478 4.510 -16.064 1.00 84.62 121 PHE A N 1
ATOM 997 C CA . PHE A 1 121 ? 8.044 4.461 -16.359 1.00 84.62 121 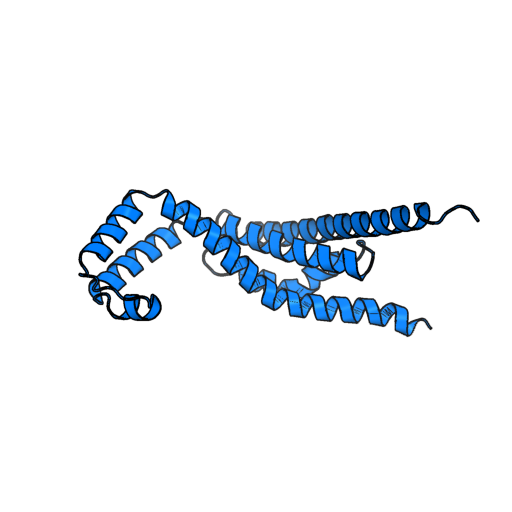PHE A CA 1
ATOM 998 C C . PHE A 1 121 ? 7.213 3.882 -15.207 1.00 84.62 121 PHE A C 1
ATOM 1000 O O . PHE A 1 121 ? 6.025 3.600 -15.366 1.00 84.62 121 PHE A O 1
ATOM 1007 N N . SER A 1 122 ? 7.809 3.677 -14.032 1.00 86.88 122 SER A N 1
ATOM 1008 C CA . SER A 1 122 ? 7.097 3.122 -12.877 1.00 86.88 122 SER A CA 1
ATOM 1009 C C . SER A 1 122 ? 5.951 4.042 -12.418 1.00 86.88 122 SER A C 1
ATOM 1011 O O . SER A 1 122 ? 4.881 3.551 -12.070 1.00 86.88 122 SER A O 1
ATOM 1013 N N . GLY A 1 123 ? 6.093 5.364 -12.583 1.00 85.88 123 GLY A N 1
ATOM 1014 C CA . GLY A 1 123 ? 5.056 6.370 -12.305 1.00 85.88 123 GLY A CA 1
ATOM 1015 C C . GLY A 1 123 ? 3.755 6.246 -13.114 1.00 85.88 123 GLY A C 1
ATOM 1016 O O . GLY A 1 123 ? 2.795 6.949 -12.821 1.00 85.88 123 GLY A O 1
ATOM 1017 N N . ILE A 1 124 ? 3.675 5.336 -14.091 1.00 89.19 124 ILE A N 1
ATOM 1018 C CA . ILE A 1 124 ? 2.414 5.001 -14.770 1.00 89.19 124 ILE A CA 1
ATOM 1019 C C . ILE A 1 124 ? 1.473 4.222 -13.834 1.00 89.19 124 ILE A C 1
ATOM 1021 O O . ILE A 1 124 ? 0.258 4.370 -13.930 1.00 89.19 124 ILE A O 1
ATOM 1025 N N . ILE A 1 125 ? 1.998 3.423 -12.896 1.00 88.31 125 ILE A N 1
ATOM 1026 C CA . ILE A 1 125 ? 1.171 2.570 -12.022 1.00 88.31 125 ILE A CA 1
ATOM 1027 C C . ILE A 1 125 ? 0.233 3.399 -11.124 1.00 88.31 125 ILE A C 1
ATOM 1029 O O . ILE A 1 125 ? -0.962 3.099 -11.116 1.00 88.31 125 ILE A O 1
ATOM 1033 N N . PRO A 1 126 ? 0.698 4.447 -10.406 1.00 89.81 126 PRO A N 1
ATOM 1034 C CA . PRO A 1 126 ? -0.194 5.315 -9.636 1.00 89.81 126 PRO A CA 1
ATOM 1035 C C . PRO A 1 126 ? -1.269 5.981 -10.492 1.00 89.81 126 PRO A C 1
ATOM 1037 O O . PRO A 1 126 ? -2.396 6.118 -10.034 1.00 89.81 126 PRO A O 1
ATOM 1040 N N . LEU A 1 127 ? -0.956 6.335 -11.745 1.00 89.75 127 LEU A N 1
ATOM 1041 C CA . LEU A 1 127 ? -1.932 6.915 -12.671 1.00 89.75 127 LEU A CA 1
ATOM 1042 C C . LEU A 1 127 ? -3.016 5.904 -13.064 1.00 89.75 127 LEU A C 1
ATOM 1044 O O . LEU A 1 127 ? -4.199 6.235 -13.032 1.00 89.75 127 LEU A O 1
ATOM 1048 N N . LEU A 1 128 ? -2.635 4.661 -13.375 1.00 88.12 128 LEU A N 1
ATOM 1049 C CA . LEU A 1 128 ? -3.583 3.595 -13.727 1.00 88.12 128 LEU A CA 1
ATOM 1050 C C . LEU A 1 128 ? -4.504 3.214 -12.560 1.00 88.12 128 LEU A C 1
ATOM 1052 O O . LEU A 1 128 ? -5.645 2.818 -12.782 1.00 88.12 128 LEU A O 1
ATOM 1056 N N . LEU A 1 129 ? -4.020 3.337 -11.323 1.00 86.62 129 LEU A N 1
ATOM 1057 C CA . LEU A 1 129 ? -4.773 3.016 -10.108 1.00 86.62 129 LEU A CA 1
ATOM 1058 C C . LEU A 1 129 ? -5.373 4.254 -9.421 1.00 86.62 129 LEU A C 1
ATOM 1060 O O . LEU A 1 129 ? -5.965 4.130 -8.349 1.00 86.62 129 LEU A O 1
ATOM 1064 N N . LEU A 1 130 ? -5.277 5.439 -10.033 1.00 85.62 130 LEU A N 1
ATOM 1065 C CA . LEU A 1 130 ? -5.679 6.703 -9.414 1.00 85.62 130 LEU A CA 1
ATOM 1066 C C . LEU A 1 130 ? -7.160 6.717 -9.022 1.00 85.62 130 LEU A C 1
ATOM 1068 O O . LEU A 1 130 ? -7.503 7.159 -7.931 1.00 85.62 130 LEU A O 1
ATOM 1072 N N . PHE A 1 131 ? -8.043 6.188 -9.871 1.00 81.31 131 PHE A N 1
ATOM 1073 C CA . PHE A 1 131 ? -9.476 6.113 -9.571 1.00 81.31 131 PHE A CA 1
ATOM 1074 C C . PHE A 1 131 ? -9.772 5.254 -8.336 1.00 81.31 131 PHE A C 1
ATOM 1076 O O . PHE A 1 131 ? -10.598 5.626 -7.503 1.00 81.31 131 PHE A O 1
ATOM 1083 N N . LEU A 1 132 ? -9.067 4.128 -8.191 1.00 76.44 132 LEU A N 1
ATOM 1084 C CA . LEU A 1 132 ? -9.197 3.248 -7.031 1.00 76.44 132 LEU A CA 1
ATOM 1085 C C . LEU A 1 132 ? -8.684 3.947 -5.767 1.00 76.44 132 LEU A C 1
ATOM 1087 O O . LEU A 1 132 ? -9.382 3.995 -4.755 1.00 76.44 132 LEU A O 1
ATOM 1091 N N . THR A 1 133 ? -7.504 4.558 -5.865 1.00 76.44 133 THR A N 1
ATOM 1092 C CA . THR A 1 133 ? -6.905 5.386 -4.817 1.00 76.44 133 THR A CA 1
ATOM 1093 C C . THR A 1 133 ? -7.858 6.484 -4.341 1.00 76.44 133 THR A C 1
ATOM 1095 O O . THR A 1 133 ? -8.058 6.647 -3.139 1.00 76.44 133 THR A O 1
ATOM 1098 N N . LEU A 1 134 ? -8.453 7.242 -5.266 1.00 77.44 134 LEU A N 1
ATOM 1099 C CA . LEU A 1 134 ? -9.335 8.359 -4.936 1.00 77.44 134 LEU A CA 1
ATOM 1100 C C . LEU A 1 134 ? -10.613 7.878 -4.253 1.00 77.44 134 LEU A C 1
ATOM 1102 O O . LEU A 1 134 ? -11.031 8.482 -3.268 1.00 77.44 134 LEU A O 1
ATOM 1106 N N . LYS A 1 135 ? -11.198 6.764 -4.711 1.00 75.94 135 LYS A N 1
ATOM 1107 C CA . LYS A 1 135 ? -12.370 6.162 -4.059 1.00 75.94 135 LYS A CA 1
ATOM 1108 C C . LYS A 1 135 ? -12.075 5.767 -2.607 1.00 75.94 135 LYS A C 1
ATOM 1110 O O . LYS A 1 135 ? -12.917 5.968 -1.741 1.00 75.94 135 LYS A O 1
ATOM 1115 N N . ILE A 1 136 ? -10.878 5.247 -2.336 1.00 71.56 136 ILE A N 1
ATOM 1116 C CA . ILE A 1 136 ? -10.462 4.840 -0.986 1.00 71.56 136 ILE A CA 1
ATOM 1117 C C . ILE A 1 136 ? -10.153 6.062 -0.110 1.00 71.56 136 ILE A C 1
ATOM 1119 O O . ILE A 1 136 ? -10.574 6.106 1.037 1.00 71.56 136 ILE A O 1
ATOM 1123 N N . LEU A 1 137 ? -9.453 7.070 -0.637 1.00 66.62 137 LEU A N 1
ATOM 1124 C CA . LEU A 1 137 ? -9.049 8.264 0.122 1.00 66.62 137 LEU A CA 1
ATOM 1125 C C . LEU A 1 137 ? -10.202 9.230 0.433 1.00 66.62 137 LEU A C 1
ATOM 1127 O O . LEU A 1 137 ? -10.037 10.121 1.263 1.00 66.62 137 LEU A O 1
ATOM 1131 N N . THR A 1 138 ? -11.342 9.099 -0.247 1.00 65.56 138 THR A N 1
ATOM 1132 C CA . THR A 1 138 ? -12.486 10.013 -0.101 1.00 65.56 138 THR A CA 1
ATOM 1133 C C . THR A 1 138 ? -13.638 9.457 0.731 1.00 65.56 138 THR A C 1
ATOM 1135 O O . THR A 1 138 ? -14.624 10.176 0.894 1.00 65.56 138 THR A O 1
ATOM 1138 N N . TYR A 1 139 ? -13.511 8.240 1.278 1.00 64.50 139 TYR A N 1
ATOM 1139 C CA . TYR A 1 139 ? -14.480 7.698 2.237 1.00 64.50 139 TYR A CA 1
ATOM 1140 C C . TYR A 1 139 ? -14.562 8.608 3.481 1.00 64.50 139 TYR A C 1
ATOM 1142 O O . TYR A 1 139 ? -13.576 9.229 3.873 1.00 64.50 139 TYR A O 1
ATOM 1150 N N . GLU A 1 140 ? -15.756 8.766 4.046 1.00 53.12 140 GLU A N 1
ATOM 1151 C CA . GLU A 1 140 ? -16.170 9.997 4.745 1.00 53.12 140 GLU A CA 1
ATOM 1152 C C . GLU A 1 140 ? -15.485 10.299 6.099 1.00 53.12 140 GLU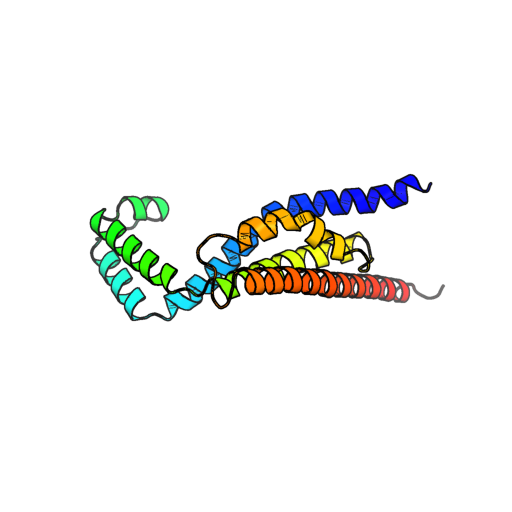 A C 1
ATOM 1154 O O . GLU A 1 140 ? -15.592 11.421 6.583 1.00 53.12 140 GLU A O 1
ATOM 1159 N N . ASP A 1 141 ? -14.675 9.393 6.654 1.00 54.81 141 ASP A N 1
ATOM 1160 C CA . ASP A 1 141 ? -14.102 9.520 8.008 1.00 54.81 141 ASP A CA 1
ATOM 1161 C C . ASP A 1 141 ? -12.613 9.964 8.060 1.00 54.81 141 ASP A C 1
ATOM 1163 O O . ASP A 1 141 ? -11.954 9.844 9.095 1.00 54.81 141 ASP A O 1
ATOM 1167 N N . PHE A 1 142 ? -12.031 10.480 6.965 1.00 53.53 142 PHE A N 1
ATOM 1168 C CA . PHE A 1 142 ? -10.563 10.688 6.844 1.00 53.53 142 PHE A CA 1
ATOM 1169 C C . PHE A 1 142 ? -10.019 12.104 7.062 1.00 53.53 142 PHE A C 1
ATOM 1171 O O . PHE A 1 142 ? -8.845 12.371 6.768 1.00 53.53 142 PHE A O 1
ATOM 1178 N N . VAL A 1 143 ? -10.825 13.049 7.539 1.00 50.22 143 VAL A N 1
ATOM 1179 C CA . VAL A 1 143 ? -10.405 14.459 7.552 1.00 50.22 143 VAL A CA 1
ATOM 1180 C C . VAL A 1 143 ? -9.679 14.814 8.853 1.00 50.22 143 VAL A C 1
ATOM 1182 O O . VAL A 1 143 ? -10.301 15.196 9.834 1.00 50.22 143 VAL A O 1
ATOM 1185 N N . PHE A 1 144 ? -8.342 14.719 8.847 1.00 54.66 144 PHE A N 1
ATOM 1186 C CA . PHE A 1 144 ? -7.494 15.175 9.966 1.00 54.66 144 PHE A CA 1
ATOM 1187 C C . PHE A 1 144 ? -7.120 16.671 9.868 1.00 54.66 144 PHE A C 1
ATOM 1189 O O . PHE A 1 144 ? -6.894 17.313 10.886 1.00 54.66 144 PHE A O 1
ATOM 1196 N N . ILE A 1 145 ? -7.029 17.232 8.649 1.00 61.47 145 ILE A N 1
ATOM 1197 C CA . ILE A 1 145 ? -6.603 18.630 8.395 1.00 61.47 145 ILE A CA 1
ATOM 1198 C C . ILE A 1 145 ? -7.439 19.258 7.266 1.00 61.47 145 ILE A C 1
ATOM 1200 O O . ILE A 1 145 ? -8.042 20.309 7.444 1.00 61.47 145 ILE A O 1
ATOM 1204 N N . SER A 1 146 ? -7.504 18.604 6.097 1.00 72.88 146 SER A N 1
ATOM 1205 C CA . SER A 1 146 ? -8.446 18.904 5.005 1.00 72.88 146 SER A CA 1
ATOM 1206 C C . SER A 1 146 ? -8.477 17.747 3.997 1.00 72.88 146 SER A C 1
ATOM 1208 O O . SER A 1 146 ? -7.465 17.076 3.784 1.00 72.88 146 SER A O 1
ATOM 1210 N N . LYS A 1 147 ? -9.622 17.520 3.334 1.00 74.50 147 LYS A N 1
ATOM 1211 C CA . LYS A 1 147 ? -9.779 16.461 2.313 1.00 74.50 147 LYS A CA 1
ATOM 1212 C C . LYS A 1 147 ? -8.751 16.596 1.180 1.00 74.50 147 LYS A C 1
ATOM 1214 O O . LYS A 1 147 ? -8.222 15.598 0.701 1.00 74.50 147 LYS A O 1
ATOM 1219 N N . PHE A 1 148 ? -8.428 17.832 0.800 1.00 80.19 148 PHE A N 1
ATOM 1220 C CA . PHE A 1 148 ? -7.441 18.132 -0.236 1.00 80.19 148 PHE A CA 1
ATOM 1221 C C . PHE A 1 148 ? -6.025 17.697 0.162 1.00 80.19 148 PHE A C 1
ATOM 1223 O O . PHE A 1 148 ? -5.375 16.982 -0.598 1.00 80.19 148 PHE A O 1
ATOM 1230 N N . VAL A 1 149 ? -5.564 18.059 1.365 1.00 80.31 149 VAL A N 1
ATOM 1231 C CA . VAL A 1 149 ? -4.225 17.683 1.853 1.00 80.31 149 VAL A CA 1
ATOM 1232 C C . VAL A 1 149 ? -4.105 16.167 2.000 1.00 80.31 149 VAL A C 1
ATOM 1234 O O . VAL A 1 149 ? -3.102 15.597 1.578 1.00 80.31 149 VAL A O 1
ATOM 1237 N N . THR A 1 150 ? -5.144 15.493 2.504 1.00 79.38 150 THR A N 1
ATOM 1238 C CA . THR A 1 150 ? -5.174 14.025 2.604 1.00 79.38 150 THR A CA 1
ATOM 1239 C C . THR A 1 150 ? -4.988 13.358 1.242 1.00 79.38 150 THR A C 1
ATOM 1241 O O . THR A 1 150 ? -4.160 12.454 1.102 1.00 79.38 150 THR A O 1
ATOM 1244 N N . VAL A 1 151 ? -5.713 13.825 0.222 1.00 82.81 151 VAL A N 1
ATOM 1245 C CA . VAL A 1 151 ? -5.588 13.307 -1.146 1.00 82.81 151 VAL A CA 1
ATOM 1246 C C . VAL A 1 151 ? -4.199 13.591 -1.716 1.00 82.81 151 VAL A C 1
ATOM 1248 O O . VAL A 1 151 ? -3.579 12.689 -2.278 1.00 82.81 151 VAL A O 1
ATOM 1251 N N . LEU A 1 152 ? -3.677 14.806 -1.528 1.00 86.69 152 LEU A N 1
ATOM 1252 C CA . LEU A 1 152 ? -2.366 15.202 -2.040 1.00 86.69 152 LEU A CA 1
ATOM 1253 C C . LEU A 1 152 ? -1.234 14.378 -1.408 1.00 86.69 152 LEU A C 1
ATOM 1255 O O . LEU A 1 152 ? -0.372 13.861 -2.121 1.00 86.69 152 LEU A O 1
ATOM 1259 N N . CYS A 1 153 ? -1.261 14.196 -0.084 1.00 87.00 153 CYS A N 1
ATOM 1260 C CA . CYS A 1 153 ? -0.325 13.336 0.640 1.00 87.00 153 CYS A CA 1
ATOM 1261 C C . CYS A 1 153 ? -0.446 11.878 0.191 1.00 87.00 153 CYS A C 1
ATOM 1263 O O . CYS A 1 153 ? 0.572 11.226 -0.043 1.00 87.00 153 CYS A O 1
ATOM 1265 N N . GLY A 1 154 ? -1.678 11.389 0.020 1.00 86.94 154 GLY A N 1
ATOM 1266 C CA . GLY A 1 154 ? -1.960 10.062 -0.515 1.00 86.94 154 GLY A CA 1
ATOM 1267 C C . GLY A 1 154 ? -1.280 9.858 -1.863 1.00 86.94 154 GLY A C 1
ATOM 1268 O O . GLY A 1 154 ? -0.387 9.024 -1.966 1.00 86.94 154 GLY A O 1
ATOM 1269 N N . ILE A 1 155 ? -1.610 10.676 -2.863 1.00 89.38 155 ILE A N 1
ATOM 1270 C CA . ILE A 1 155 ? -1.031 10.597 -4.213 1.00 89.38 155 ILE A CA 1
ATOM 1271 C C . ILE A 1 155 ? 0.499 10.710 -4.165 1.00 89.38 155 ILE A C 1
ATOM 1273 O O . ILE A 1 155 ? 1.200 9.875 -4.734 1.00 89.38 155 ILE A O 1
ATOM 1277 N N . THR A 1 156 ? 1.033 11.691 -3.436 1.00 90.88 156 THR A N 1
ATOM 1278 C CA . THR A 1 156 ? 2.486 11.906 -3.332 1.00 90.88 156 THR A CA 1
ATOM 1279 C C . THR A 1 156 ? 3.193 10.677 -2.757 1.00 90.88 156 THR A C 1
ATOM 1281 O O . THR A 1 156 ? 4.199 10.229 -3.310 1.00 90.88 156 THR A O 1
ATOM 1284 N N . SER A 1 157 ? 2.638 10.068 -1.703 1.00 90.56 157 SER A N 1
ATOM 1285 C CA . SER A 1 157 ? 3.194 8.849 -1.102 1.00 90.56 157 SER A CA 1
ATOM 1286 C C . SER A 1 157 ? 3.242 7.676 -2.087 1.00 90.56 157 SER A C 1
ATOM 1288 O O . SER A 1 157 ? 4.202 6.907 -2.073 1.00 90.56 157 SER A O 1
ATOM 1290 N N . GLN A 1 158 ? 2.261 7.571 -2.989 1.00 92.88 158 GLN A N 1
ATOM 1291 C CA . GLN A 1 158 ? 2.196 6.511 -3.997 1.00 92.88 158 GLN A CA 1
ATOM 1292 C C . GLN A 1 158 ? 3.294 6.671 -5.039 1.00 92.88 158 GLN A C 1
ATOM 1294 O O . GLN A 1 158 ? 4.006 5.711 -5.328 1.00 92.88 158 GLN A O 1
ATOM 1299 N N . PHE A 1 159 ? 3.471 7.882 -5.571 1.00 93.69 159 PHE A N 1
ATOM 1300 C CA . PHE A 1 159 ? 4.539 8.163 -6.531 1.00 93.69 159 PHE A CA 1
ATOM 1301 C C . PHE A 1 159 ? 5.921 7.913 -5.927 1.00 93.69 159 PHE A C 1
ATOM 1303 O O . PHE A 1 159 ? 6.750 7.256 -6.560 1.00 93.69 159 PHE A O 1
ATOM 1310 N N . ILE A 1 160 ? 6.144 8.366 -4.689 1.00 93.88 160 ILE A N 1
ATOM 1311 C CA . ILE A 1 160 ? 7.399 8.127 -3.967 1.00 93.88 160 ILE A CA 1
ATOM 1312 C C . ILE A 1 160 ? 7.636 6.622 -3.792 1.00 93.88 160 ILE A C 1
ATOM 1314 O O . ILE A 1 160 ? 8.711 6.132 -4.141 1.00 93.88 160 ILE A O 1
ATOM 1318 N N . ALA A 1 161 ? 6.638 5.881 -3.300 1.00 94.94 161 ALA A N 1
ATOM 1319 C CA . ALA A 1 161 ? 6.751 4.445 -3.066 1.00 94.94 161 ALA A CA 1
ATOM 1320 C C . ALA A 1 161 ? 7.049 3.676 -4.359 1.00 94.94 161 ALA A C 1
ATOM 1322 O O . ALA A 1 161 ? 8.019 2.921 -4.425 1.00 94.94 161 ALA A O 1
ATOM 1323 N N . VAL A 1 162 ? 6.265 3.894 -5.418 1.00 95.19 162 VAL A N 1
ATOM 1324 C CA . VAL A 1 162 ? 6.470 3.181 -6.685 1.00 95.19 162 VAL A CA 1
ATOM 1325 C C . VAL A 1 162 ? 7.862 3.443 -7.246 1.00 95.19 162 VAL A C 1
ATOM 1327 O O . VAL A 1 162 ? 8.556 2.499 -7.634 1.00 95.19 162 VAL A O 1
ATOM 1330 N N . TYR A 1 163 ? 8.280 4.708 -7.282 1.00 93.44 163 TYR A N 1
ATOM 1331 C CA . TYR A 1 163 ? 9.547 5.083 -7.890 1.00 93.44 163 TYR A CA 1
ATOM 1332 C C . TYR A 1 163 ? 10.738 4.527 -7.104 1.00 93.44 163 TYR A C 1
ATOM 1334 O O . TYR A 1 163 ? 11.613 3.875 -7.682 1.00 93.44 163 TYR A O 1
ATOM 1342 N N . LEU A 1 164 ? 10.738 4.710 -5.779 1.00 95.31 164 LEU A N 1
ATOM 1343 C CA . LEU A 1 164 ? 11.807 4.241 -4.899 1.00 95.31 164 LEU A CA 1
ATOM 1344 C C . LEU A 1 164 ? 11.977 2.720 -4.989 1.00 95.31 164 LEU A C 1
ATOM 1346 O O . LEU A 1 164 ? 13.085 2.223 -5.201 1.00 95.31 164 LEU A O 1
ATOM 1350 N N . PHE A 1 165 ? 10.883 1.967 -4.875 1.00 96.19 165 PHE A N 1
ATOM 1351 C CA . PHE A 1 165 ? 10.955 0.508 -4.853 1.00 96.19 165 PHE A CA 1
ATOM 1352 C C . PHE A 1 165 ? 11.187 -0.099 -6.239 1.00 96.19 165 PHE A C 1
ATOM 1354 O O . PHE A 1 165 ? 11.881 -1.114 -6.350 1.00 96.19 165 PHE A O 1
ATOM 1361 N N . SER A 1 166 ? 10.717 0.546 -7.310 1.00 94.00 166 SER A N 1
ATOM 1362 C CA . SER A 1 166 ? 11.089 0.156 -8.673 1.00 94.00 166 SER A CA 1
ATOM 1363 C C . SER A 1 166 ? 12.579 0.366 -8.941 1.00 94.00 166 SER A C 1
ATOM 1365 O O . SER A 1 166 ? 13.205 -0.463 -9.608 1.00 94.00 166 SER A O 1
ATOM 1367 N N . PHE A 1 167 ? 13.161 1.450 -8.424 1.00 92.38 167 PHE A N 1
ATOM 1368 C CA . PHE A 1 167 ? 14.594 1.715 -8.528 1.00 92.38 167 PHE A CA 1
ATOM 1369 C C . PHE A 1 167 ? 15.422 0.693 -7.734 1.00 92.38 167 PHE A C 1
ATOM 1371 O O . PHE A 1 167 ? 16.380 0.124 -8.264 1.00 92.38 167 PHE A O 1
ATOM 1378 N N . LEU A 1 168 ? 15.009 0.370 -6.505 1.00 93.25 168 LEU A N 1
ATOM 1379 C CA . LEU A 1 168 ? 15.640 -0.678 -5.694 1.00 93.25 168 LEU A CA 1
ATOM 1380 C C . LEU A 1 168 ? 15.607 -2.047 -6.393 1.00 93.25 168 LEU A C 1
ATOM 1382 O O . LEU A 1 168 ? 16.640 -2.713 -6.506 1.00 93.25 168 LEU A O 1
ATOM 1386 N N . ALA A 1 169 ? 14.453 -2.447 -6.930 1.00 91.75 169 ALA A N 1
ATOM 1387 C CA . ALA A 1 169 ? 14.306 -3.675 -7.711 1.00 91.75 169 ALA A CA 1
ATOM 1388 C C . ALA A 1 169 ? 15.241 -3.716 -8.930 1.00 91.75 169 ALA A C 1
ATOM 1390 O O . ALA A 1 169 ? 15.890 -4.735 -9.202 1.00 91.75 169 ALA A O 1
ATOM 1391 N N . TYR A 1 170 ? 15.338 -2.596 -9.651 1.00 90.81 170 TYR A N 1
ATOM 1392 C CA . TYR A 1 170 ? 16.243 -2.450 -10.785 1.00 90.81 170 TYR A CA 1
ATOM 1393 C C . TYR A 1 170 ? 17.712 -2.649 -10.377 1.00 90.81 170 TYR A C 1
ATOM 1395 O O . TYR A 1 170 ? 18.435 -3.403 -11.042 1.00 90.81 170 TYR A O 1
ATOM 1403 N N . ILE A 1 171 ? 18.150 -2.044 -9.265 1.00 87.94 171 ILE A N 1
ATOM 1404 C CA . ILE A 1 171 ? 19.516 -2.209 -8.741 1.00 87.94 171 ILE A CA 1
ATOM 1405 C C . ILE A 1 171 ? 19.794 -3.673 -8.393 1.00 87.94 171 ILE A C 1
ATOM 1407 O O . ILE A 1 171 ? 20.804 -4.223 -8.840 1.00 87.94 171 ILE A O 1
ATOM 1411 N N . ILE A 1 172 ? 18.908 -4.319 -7.628 1.00 87.81 172 ILE A N 1
ATOM 1412 C CA . ILE A 1 172 ? 19.079 -5.714 -7.187 1.00 87.81 172 ILE A CA 1
ATOM 1413 C C . ILE A 1 172 ? 19.267 -6.636 -8.394 1.00 87.81 172 ILE A C 1
ATOM 1415 O O . ILE A 1 172 ? 20.178 -7.471 -8.434 1.00 87.81 172 ILE A O 1
ATOM 1419 N N . LYS A 1 173 ? 18.441 -6.457 -9.427 1.00 80.69 173 LYS A N 1
ATOM 1420 C CA . LYS A 1 173 ? 18.508 -7.285 -10.631 1.00 80.69 173 LYS A CA 1
ATOM 1421 C C . LYS A 1 173 ? 19.750 -7.004 -11.476 1.00 80.69 173 LYS A C 1
ATOM 1423 O O . LYS A 1 173 ? 20.312 -7.936 -12.056 1.00 80.69 173 LYS A O 1
ATOM 1428 N N . SER A 1 174 ? 20.192 -5.751 -11.524 1.00 77.12 174 SER A N 1
ATOM 1429 C CA . SER A 1 174 ? 21.408 -5.348 -12.238 1.00 77.12 174 SER A CA 1
ATOM 1430 C C . SER A 1 174 ? 22.668 -5.904 -11.567 1.00 77.12 174 SER A C 1
ATOM 1432 O O . SER A 1 174 ? 23.524 -6.455 -12.259 1.00 77.12 174 SER A O 1
ATOM 1434 N N . LYS A 1 175 ? 22.740 -5.887 -10.227 1.00 72.94 175 LYS A N 1
ATOM 1435 C CA . LYS A 1 175 ? 23.832 -6.517 -9.460 1.00 72.94 175 LYS A CA 1
ATOM 1436 C C . LYS A 1 175 ? 23.897 -8.033 -9.670 1.00 72.94 175 LYS A C 1
ATOM 1438 O O . LYS A 1 175 ? 24.974 -8.570 -9.909 1.00 72.94 175 LYS A O 1
ATOM 1443 N N . LYS A 1 176 ? 22.750 -8.725 -9.682 1.00 63.78 176 LYS A N 1
ATOM 1444 C CA . LYS A 1 176 ? 22.698 -10.173 -9.963 1.00 63.78 176 LYS A CA 1
ATOM 1445 C C . LYS A 1 176 ? 23.240 -10.523 -11.357 1.00 63.78 176 LYS A C 1
ATOM 1447 O O . LYS A 1 176 ? 23.841 -11.576 -11.535 1.00 63.78 176 LYS A O 1
ATOM 1452 N N . LYS A 1 177 ? 23.047 -9.641 -12.346 1.00 60.19 177 LYS A N 1
ATOM 1453 C CA . LYS A 1 177 ? 23.590 -9.834 -13.698 1.00 60.19 177 LYS A CA 1
ATOM 1454 C C . LYS A 1 177 ? 25.118 -9.710 -13.723 1.00 60.19 177 LYS A C 1
ATOM 1456 O O . LYS A 1 177 ? 25.749 -10.493 -14.416 1.00 60.19 177 LYS A O 1
ATOM 1461 N N . LEU A 1 178 ? 25.690 -8.771 -12.966 1.00 58.72 178 LEU A N 1
ATOM 1462 C CA . LEU A 1 178 ? 27.142 -8.563 -12.875 1.00 58.72 178 LEU A CA 1
ATOM 1463 C C . LEU A 1 178 ? 27.851 -9.734 -12.175 1.00 58.72 178 LEU A C 1
ATOM 1465 O O . LEU A 1 178 ? 28.818 -10.255 -12.720 1.00 58.72 178 LEU A O 1
ATOM 1469 N N . ASN A 1 179 ? 27.315 -10.230 -11.054 1.00 61.06 179 ASN A N 1
ATOM 1470 C CA . ASN A 1 179 ? 27.907 -11.373 -10.338 1.00 61.06 179 ASN A CA 1
ATOM 1471 C C . ASN A 1 179 ? 27.849 -12.692 -11.133 1.00 61.06 179 ASN A C 1
ATOM 1473 O O . ASN A 1 179 ? 28.696 -13.560 -10.961 1.00 61.06 179 ASN A O 1
ATOM 1477 N N . ASN A 1 180 ? 26.867 -12.859 -12.025 1.00 59.09 180 ASN A N 1
ATOM 1478 C CA . ASN A 1 180 ? 26.820 -14.025 -12.911 1.00 59.09 180 ASN A CA 1
ATOM 1479 C C . ASN A 1 180 ? 27.835 -13.949 -14.061 1.00 59.09 180 ASN A C 1
ATOM 1481 O O . ASN A 1 180 ? 28.126 -14.979 -14.656 1.00 59.09 180 ASN A O 1
ATOM 1485 N N . ILE A 1 181 ? 28.351 -12.762 -14.392 1.00 58.69 181 ILE A N 1
ATOM 1486 C CA . ILE A 1 181 ? 29.375 -12.591 -15.434 1.00 58.69 181 ILE A CA 1
ATOM 1487 C C . ILE A 1 181 ? 30.772 -12.849 -14.853 1.00 58.69 181 ILE A C 1
ATOM 1489 O O . ILE A 1 181 ? 31.600 -13.440 -15.534 1.00 58.69 181 ILE A O 1
ATOM 1493 N N . SER A 1 182 ? 31.021 -12.501 -13.584 1.00 56.41 182 SER A N 1
ATOM 1494 C CA . SER A 1 182 ? 32.302 -12.764 -12.905 1.00 56.41 182 SER A CA 1
ATOM 1495 C C . SER A 1 182 ? 32.547 -14.236 -12.546 1.00 56.41 182 SER A C 1
ATOM 1497 O O . SER A 1 182 ? 33.666 -14.588 -12.201 1.00 56.41 182 SER A O 1
ATOM 1499 N N . ASN A 1 183 ? 31.517 -15.088 -12.610 1.00 55.69 183 ASN A N 1
ATOM 1500 C CA . ASN A 1 183 ? 31.617 -16.526 -12.326 1.00 55.69 183 ASN A CA 1
ATOM 1501 C C . ASN A 1 183 ? 31.881 -17.383 -13.577 1.00 55.69 183 ASN A C 1
ATOM 1503 O O . ASN A 1 183 ? 31.847 -18.610 -13.489 1.00 55.69 183 ASN A O 1
ATOM 1507 N N . TYR A 1 184 ? 32.133 -16.767 -14.734 1.00 48.56 184 TYR A N 1
ATOM 1508 C CA . TYR A 1 184 ? 32.697 -17.488 -15.872 1.00 48.56 184 TYR A CA 1
ATOM 1509 C C . TYR A 1 184 ? 34.222 -17.513 -15.715 1.00 48.56 184 TYR A C 1
ATOM 1511 O O . TYR A 1 184 ? 34.814 -16.435 -15.615 1.00 48.56 184 TYR A O 1
ATOM 1519 N N . PRO A 1 185 ? 34.872 -18.693 -15.671 1.00 49.06 185 PRO A N 1
ATOM 1520 C CA . PRO A 1 185 ? 36.325 -18.743 -15.724 1.00 49.06 185 PRO A CA 1
ATOM 1521 C C . PRO A 1 185 ? 36.772 -18.072 -17.025 1.00 49.06 185 PRO A C 1
ATOM 1523 O O . PRO A 1 185 ? 36.158 -18.284 -18.074 1.00 49.06 185 PRO A O 1
ATOM 1526 N N . ALA A 1 186 ? 37.794 -17.220 -16.936 1.00 55.97 186 ALA A N 1
ATOM 1527 C CA . ALA A 1 186 ? 38.453 -16.678 -18.114 1.00 55.97 186 ALA A CA 1
ATOM 1528 C C . ALA A 1 186 ? 38.885 -17.864 -18.990 1.00 55.97 186 ALA A C 1
ATOM 1530 O O . ALA A 1 186 ? 39.615 -18.734 -18.515 1.00 55.97 186 ALA A O 1
ATOM 1531 N N . ALA A 1 187 ? 38.324 -17.932 -20.198 1.00 51.53 187 ALA A N 1
ATOM 1532 C CA . ALA A 1 187 ? 38.690 -18.915 -21.210 1.00 51.53 187 ALA A CA 1
ATOM 1533 C C . ALA A 1 187 ? 40.076 -18.604 -21.779 1.00 51.53 187 ALA A C 1
ATOM 1535 O O . ALA A 1 187 ? 40.391 -17.395 -21.900 1.00 51.53 187 ALA A O 1
#

Secondary structure (DSSP, 8-state):
-HHHHHHHHHHHHHHHHHHHHHHHHHHHHHHHHHHHHHHHHH-HHHHHHHHHHHHTS-------HHHHHHHS-HHHHHHHHHHHHHHHHTS-HHHHHHHHHHHHHHHHHHHHHHHHS--TTTTHHHHHTHHHHHHHHTSTT--SS-HHHHHHHHHHHHHHHHHHHHHHHHHHHHHHHHHHHTTSPP-

Sequence (187 aa):
MKFKKILKPVIVYISVTIFGYFLFSATWGGISGIIFASKFHRNSEYQKEIHKAIKSVEYEDLMDEKKMWDKVPQEIQEKISKLTKENLKAVNWFPIHLLTNFGTFAILGFIVGLILKDYRFSGIIPLLLLFLTLKILTYEDFVFISKFVTVLCGITSQFIAVYLFSFLAYIIKSKKKLNNISNYPAA

Mean predicted aligned error: 10.9 Å

pLDDT: mean 76.95, std 12.75, range [48.56, 96.19]

Radius of gyration: 23.13 Å; Cα contacts (8 Å, |Δi|>4): 148; chains: 1; bounding box: 65×46×66 Å

Nearest PDB structures (foldseek):
  4tql-assembly2_B  TM=2.615E-01  e=4.092E+00  synthetic construct
  8x61-assembly1_C  TM=2.068E-01  e=2.292E+00  Escherichia coli K-12
  8x61-assembly1_D  TM=2.352E-01  e=5.209E+00  Escherichia coli K-12
  4a82-assembly1_A  TM=2.035E-01  e=6.631E+00  Homo sapiens

Foldseek 3Di:
DVVVVVVQLVVLLVVLLVVLVVLLVVLLCVLVVVVCCVVCVPPVVNVVLLCVLLVVDPDDDDPDVVVSLVPRPPVSVVVNVVVVVVVVLVDQCLVSLLSSLLVSLLVSLLSCLQRVLDLPCLLVNCVSCVVVQLVVLVPPSNCPPHSVVSSVSSSVSNSVSSNVNSVVNSVVNVVVVVVVVVPDPDD

Solvent-accessible surface area (backbone atoms only — not comparable to full-atom values): 10342 Å² total; per-residue (Å²): 124,69,65,68,69,54,50,52,59,52,52,49,53,54,54,50,52,59,48,45,62,60,40,47,57,51,35,43,52,51,52,51,49,54,52,47,52,58,56,53,70,67,32,64,64,61,47,49,52,50,49,54,58,50,67,74,50,87,77,73,94,67,100,45,73,77,63,49,61,77,68,46,55,66,72,50,51,50,50,50,51,50,55,50,51,55,53,56,70,72,48,76,56,55,65,56,51,44,50,30,46,27,51,40,27,24,53,52,14,25,52,44,4,55,74,69,65,47,36,90,70,34,64,51,54,53,63,77,42,38,70,61,52,49,59,65,66,63,48,91,86,55,68,86,86,42,68,66,57,51,45,51,52,45,54,51,42,26,48,51,24,12,37,54,29,5,42,51,28,30,51,57,54,52,52,56,54,53,60,61,58,71,70,52,77,86,125